Protein AF-A0A7C3LVA3-F1 (afdb_monomer)

pLDDT: mean 96.16, std 3.04, range [75.62, 98.81]

Sequence (284 aa):
VGVSRIVATTPPRPDGSVSPPTLVALDLAGVKEVYKVGGAHAIAALAYGTQTIKKVRKVVGPGNIWVATAKHLLRGVVDIDFIAGPSEVLILALEDAEPEYVVRDLIAQAEHDQLASAILVTTSPNLAKEVATRLEEVVREVPRSEIVRESLSNYGSILITEDLDEAIEFVNEYAPEHLEILTQDVSKAFSILSKVRNAGSIFIGNGTPVAMGDYITGTNHTLPTGGNATTRGSLSVFDYIKIIDVQIVNEEGIKTLGPHAITIANSEGLYNHAESIKVRLSKT

Mean predicted aligned error: 4.26 Å

Secondary structure (DSSP, 8-state):
---S--EEE-PPPTTS---HHHHHHHHHTT--EEES--HHHHHHHHHH--SSS---SEE-----HHHHHHHHHTBTTBEES----S-EEEEEE-TTS-HHHHHHHHHHHHTS-TT-EEEEEES-HHHHHHHHHHHHHHTTTSTTHHHHHHHHHHHEEEEE-SSHHHHHHHHHHH--SEEEEE-S-HHHHHHHHTT----SEEEESTT--HHHHHHTSS-------TTGGGT--S--GGGG----------HHHHHHHHHHHHHHHHHTT-HHHHHHHHHHHTT-

Solvent-accessible surface area (backbone atoms only — not comparable to full-atom values): 15690 Å² total; per-residue (Å²): 129,80,75,90,78,51,76,48,68,43,56,44,46,98,88,66,46,67,62,63,70,58,54,51,53,38,49,76,72,65,44,80,44,79,42,79,34,43,56,37,64,36,51,50,33,36,41,72,33,52,101,83,44,71,50,49,69,64,52,75,78,74,53,60,73,52,30,28,48,37,54,58,75,34,59,86,72,22,46,64,75,74,66,34,60,58,55,43,37,36,36,43,35,43,82,69,35,59,53,67,56,56,38,50,54,38,47,62,42,9,53,75,37,55,70,10,24,24,33,41,37,27,60,32,70,64,57,53,53,49,30,55,55,49,40,66,56,54,47,73,73,44,94,53,29,70,40,26,50,45,2,40,72,76,42,35,48,79,46,78,34,94,38,71,68,58,47,46,49,48,44,39,73,53,3,32,23,29,31,36,36,29,26,78,52,59,69,58,46,52,60,52,52,76,68,58,80,21,40,22,42,82,30,68,27,80,88,37,58,68,68,46,42,67,72,68,75,72,60,55,70,53,39,25,23,88,40,40,10,72,81,41,58,36,63,53,72,68,78,75,57,82,90,79,91,84,86,84,77,54,73,68,49,43,65,67,49,35,64,59,52,30,54,52,24,52,76,74,67,36,60,69,63,23,48,63,43,50,62,50,58,76,75,105

Nearest PDB structures (foldseek):
  9cp7-assembly1_B  TM=9.529E-01  e=2.532E-23  Cupriavidus pinatubonensis JMP134
  9cp9-assembly1_B  TM=9.512E-01  e=7.198E-23  Cupriavidus pinatubonensis JMP134
  4gic-assembly1_B  TM=9.441E-01  e=6.400E-20  Methylococcus capsulatus str. Bath
  8v36-assembly1_A  TM=9.006E-01  e=3.445E-19  Cupriavidus pinatubonensis JMP134
  8v35-assembly1_A  TM=8.983E-01  e=2.731E-19  Cupriavidus pinatubonensis JMP134

Radius of gyration: 25.33 Å; Cα contacts (8 Å, |Δi|>4): 476; chains: 1; bounding box: 57×36×81 Å

Foldseek 3Di:
DCPPADEEEDAADPVRHDDPVVVVVCVVVVHDYYHNDDFLVVLVCQLVNDPRRGHDQEDEDADAPRNLVSQVVCPVSHHYDHRAYQAEEEEEEEPQFDLVLLLVLQLVQQLPALQYAREYEYQDPVSLVSNVVVNVVVLVPDPSSVSSCSNCVVHNYYHHDNDLVVSLVCCQQQQHQEYEYEHPPQVVQVVSVVSRDGYQYYFYYSVGRCVCCPPPPPHASQAHHPNCSNPDYHDDPVSVDDDDDDDDADPVRLVVCLVVQLVVCVVVVNVVSNVVSVVSNVVD

Structure (mmCIF, N/CA/C/O backbone):
data_AF-A0A7C3LVA3-F1
#
_entry.id   AF-A0A7C3LVA3-F1
#
loop_
_atom_site.group_PDB
_atom_site.id
_atom_site.type_symbol
_atom_site.label_atom_id
_atom_site.label_alt_id
_atom_site.label_comp_id
_atom_site.label_asym_id
_atom_site.label_entity_id
_atom_site.label_seq_id
_atom_site.pdbx_PDB_ins_code
_atom_site.Cartn_x
_atom_site.Cartn_y
_atom_site.Cartn_z
_atom_site.occupancy
_atom_site.B_iso_or_equiv
_atom_site.auth_seq_id
_atom_site.auth_comp_id
_atom_site.auth_asym_id
_atom_site.auth_atom_id
_atom_site.pdbx_PDB_model_num
ATOM 1 N N . VAL A 1 1 ? 10.938 -14.346 -6.541 1.00 84.25 1 VAL A N 1
ATOM 2 C CA . VAL A 1 1 ? 10.756 -13.996 -7.977 1.00 84.25 1 VAL A CA 1
ATOM 3 C C . VAL A 1 1 ? 12.041 -13.957 -8.814 1.00 84.25 1 VAL A C 1
ATOM 5 O O . VAL A 1 1 ? 11.960 -13.643 -9.991 1.00 84.25 1 VAL A O 1
ATOM 8 N N . GLY A 1 2 ? 13.222 -14.298 -8.270 1.00 90.00 2 GLY A N 1
ATOM 9 C CA . GLY A 1 2 ? 14.439 -14.425 -9.090 1.00 90.00 2 GLY A CA 1
ATOM 10 C C . GLY A 1 2 ? 15.066 -13.101 -9.548 1.00 90.00 2 GLY A C 1
ATOM 11 O O . GLY A 1 2 ? 15.710 -13.060 -10.593 1.00 90.00 2 GLY A O 1
ATOM 12 N N . VAL A 1 3 ? 14.888 -12.015 -8.786 1.00 95.69 3 VAL A N 1
ATOM 13 C CA . VAL A 1 3 ? 15.587 -10.746 -9.044 1.00 95.69 3 VAL A CA 1
ATOM 14 C C . VAL A 1 3 ? 17.092 -10.976 -8.887 1.00 95.69 3 VAL A C 1
ATOM 16 O O . VAL A 1 3 ? 17.557 -11.332 -7.810 1.00 95.69 3 VAL A O 1
ATOM 19 N N . SER A 1 4 ? 17.858 -10.782 -9.963 1.00 95.12 4 SER A N 1
ATOM 20 C CA . SER A 1 4 ? 19.282 -11.148 -10.012 1.00 95.12 4 SER A CA 1
ATOM 21 C C . SER A 1 4 ? 20.202 -10.243 -9.190 1.00 95.12 4 SER A C 1
ATOM 23 O O . SER A 1 4 ? 21.282 -10.670 -8.793 1.00 95.12 4 SER A O 1
ATOM 25 N N . ARG A 1 5 ? 19.793 -8.995 -8.939 1.00 96.56 5 ARG A N 1
ATOM 26 C CA . ARG A 1 5 ? 20.524 -8.027 -8.113 1.00 96.56 5 ARG A CA 1
ATOM 27 C C . ARG A 1 5 ? 19.547 -7.280 -7.217 1.00 96.56 5 ARG A C 1
ATOM 29 O O . ARG A 1 5 ? 18.705 -6.539 -7.722 1.00 96.56 5 ARG A O 1
ATOM 36 N N . ILE A 1 6 ? 19.703 -7.449 -5.908 1.00 97.06 6 ILE A N 1
ATOM 37 C CA . ILE A 1 6 ? 18.904 -6.778 -4.882 1.00 97.06 6 ILE A CA 1
ATOM 38 C C . ILE A 1 6 ? 19.829 -5.859 -4.088 1.00 97.06 6 ILE A C 1
ATOM 40 O O . ILE A 1 6 ? 20.889 -6.282 -3.622 1.00 97.06 6 ILE A O 1
ATOM 44 N N . VAL A 1 7 ? 19.420 -4.600 -3.968 1.00 97.69 7 VAL A N 1
ATOM 45 C CA . VAL A 1 7 ? 20.164 -3.534 -3.297 1.00 97.69 7 VAL A CA 1
ATOM 46 C C . VAL A 1 7 ? 19.285 -2.954 -2.202 1.00 97.69 7 VAL A C 1
ATOM 48 O O . VAL A 1 7 ? 18.107 -2.705 -2.446 1.00 97.69 7 VAL A O 1
ATOM 51 N N . ALA A 1 8 ? 19.866 -2.681 -1.038 1.00 98.00 8 ALA A N 1
ATOM 52 C CA . ALA A 1 8 ? 19.215 -1.922 0.019 1.00 98.00 8 ALA A CA 1
ATOM 53 C C . ALA A 1 8 ? 19.959 -0.616 0.304 1.00 98.00 8 ALA A C 1
ATOM 55 O O . ALA A 1 8 ? 21.190 -0.547 0.283 1.00 98.00 8 ALA A O 1
ATOM 56 N N . THR A 1 9 ? 19.196 0.425 0.612 1.00 97.94 9 THR A N 1
ATOM 57 C CA . THR A 1 9 ? 19.709 1.691 1.134 1.00 97.94 9 THR A CA 1
ATOM 58 C C . THR A 1 9 ? 19.100 1.914 2.505 1.00 97.94 9 THR A C 1
ATOM 60 O O . THR A 1 9 ? 17.884 1.821 2.653 1.00 97.94 9 THR A O 1
ATOM 63 N N . THR A 1 10 ? 19.926 2.204 3.501 1.00 97.00 10 THR A N 1
ATOM 64 C CA . THR A 1 10 ? 19.466 2.535 4.851 1.00 97.00 10 THR A CA 1
ATOM 65 C C . THR A 1 10 ? 20.279 3.712 5.373 1.00 97.00 10 THR A C 1
ATOM 67 O O . THR A 1 10 ? 21.509 3.688 5.255 1.00 97.00 10 THR A O 1
ATOM 70 N N . PRO A 1 11 ? 19.647 4.749 5.952 1.00 95.56 11 PRO A N 1
ATOM 71 C CA . PRO A 1 11 ? 20.399 5.833 6.565 1.00 95.56 11 PRO A CA 1
ATOM 72 C C . PRO A 1 11 ? 21.255 5.274 7.714 1.00 95.56 11 PRO A C 1
ATOM 74 O O . PRO A 1 11 ? 20.773 4.432 8.481 1.00 95.56 11 PRO A O 1
ATOM 77 N N . PRO A 1 12 ? 22.525 5.690 7.837 1.00 96.12 12 PRO A N 1
ATOM 78 C CA . PRO A 1 12 ? 23.318 5.346 9.001 1.00 96.12 12 PRO A CA 1
ATOM 79 C C . PRO A 1 12 ? 22.826 6.126 10.225 1.00 96.12 12 PRO A C 1
ATOM 81 O O . PRO A 1 12 ? 22.227 7.197 10.114 1.00 96.12 12 PRO A O 1
ATOM 84 N N . ARG A 1 13 ? 23.128 5.600 11.408 1.00 96.00 13 ARG A N 1
ATOM 85 C CA . ARG A 1 13 ? 23.034 6.329 12.676 1.00 96.00 13 ARG A CA 1
ATOM 86 C C . ARG A 1 13 ? 24.060 7.478 12.710 1.00 96.00 13 ARG A C 1
ATOM 88 O O . ARG A 1 13 ? 24.984 7.481 11.893 1.00 96.00 13 ARG A O 1
ATOM 95 N N . PRO A 1 14 ? 23.955 8.428 13.662 1.00 95.94 14 PRO A N 1
ATOM 96 C CA . PRO A 1 14 ? 24.915 9.532 13.782 1.00 95.94 14 PRO A CA 1
ATOM 97 C C . PRO A 1 14 ? 26.384 9.092 13.906 1.00 95.94 14 PRO A C 1
ATOM 99 O O . PRO A 1 14 ? 27.277 9.806 13.466 1.00 95.94 14 PRO A O 1
ATOM 102 N N . ASP A 1 15 ? 26.637 7.900 14.453 1.00 96.38 15 ASP A N 1
ATOM 103 C CA . ASP A 1 15 ? 27.967 7.282 14.569 1.00 96.38 15 ASP A CA 1
ATOM 104 C C . ASP A 1 15 ? 28.437 6.554 13.288 1.00 96.38 15 ASP A C 1
ATOM 106 O O . ASP A 1 15 ? 29.491 5.920 13.272 1.00 96.38 15 ASP A O 1
ATOM 110 N N . GLY A 1 16 ? 27.655 6.600 12.204 1.00 96.19 16 GLY A N 1
ATOM 111 C CA . GLY A 1 16 ? 27.943 5.922 10.940 1.00 96.19 16 GLY A CA 1
ATOM 112 C C . GLY A 1 16 ? 27.597 4.426 10.919 1.00 96.19 16 GLY A C 1
ATOM 113 O O . GLY A 1 16 ? 27.814 3.756 9.897 1.00 96.19 16 GLY A O 1
ATOM 114 N N . SER A 1 17 ? 27.075 3.869 12.014 1.00 96.75 17 SER A N 1
ATOM 115 C CA . SER A 1 17 ? 26.661 2.467 12.090 1.00 96.75 17 SER A CA 1
ATOM 116 C C . SER A 1 17 ? 25.286 2.241 11.448 1.00 96.75 17 SER A C 1
ATOM 118 O O . SER A 1 17 ? 24.525 3.172 11.193 1.00 96.75 17 SER A O 1
ATOM 120 N N . VAL A 1 18 ? 24.965 0.984 11.147 1.00 96.75 18 VAL A N 1
ATOM 121 C CA . VAL A 1 18 ? 23.620 0.559 10.733 1.00 96.75 18 VAL A CA 1
ATOM 122 C C . VAL A 1 18 ? 23.103 -0.393 11.800 1.00 96.75 18 VAL A C 1
ATOM 124 O O . VAL A 1 18 ? 23.883 -1.125 12.408 1.00 96.75 18 VAL A O 1
ATOM 127 N N . SER A 1 19 ? 21.793 -0.374 12.037 1.00 96.06 19 SER A N 1
ATOM 128 C CA . SER A 1 19 ? 21.141 -1.272 12.988 1.00 96.06 19 SER A CA 1
ATOM 129 C C . SER A 1 19 ? 21.488 -2.744 12.692 1.00 96.06 19 SER A C 1
ATOM 131 O O . SER A 1 19 ? 21.199 -3.210 11.585 1.00 96.06 19 SER A O 1
ATOM 133 N N . PRO A 1 20 ? 22.081 -3.500 13.642 1.00 97.00 20 PRO A N 1
ATOM 134 C CA . PRO A 1 20 ? 22.418 -4.904 13.410 1.00 97.00 20 PRO A CA 1
ATOM 135 C C . PRO A 1 20 ? 21.213 -5.779 13.019 1.00 97.00 20 PRO A C 1
ATOM 137 O O . PRO A 1 20 ? 21.349 -6.523 12.050 1.00 97.00 20 PRO A O 1
ATOM 140 N N . PRO A 1 21 ? 20.020 -5.652 13.646 1.00 97.44 21 PRO A N 1
ATOM 141 C CA . PRO A 1 21 ? 18.822 -6.368 13.196 1.00 97.44 21 PRO A CA 1
ATOM 142 C C . PRO A 1 21 ? 18.457 -6.107 11.730 1.00 97.44 21 PRO A C 1
ATOM 144 O O . PRO A 1 21 ? 18.098 -7.037 11.016 1.00 97.44 21 PRO A O 1
ATOM 147 N N . THR A 1 22 ? 18.611 -4.868 11.249 1.00 96.88 22 THR A N 1
ATOM 148 C CA . THR A 1 22 ? 18.368 -4.531 9.838 1.00 96.88 22 THR A CA 1
ATOM 149 C C . THR A 1 22 ? 19.345 -5.261 8.923 1.00 96.88 22 THR A C 1
ATOM 151 O O . THR A 1 22 ? 18.929 -5.825 7.919 1.00 96.88 22 THR A O 1
ATOM 154 N N . LEU A 1 23 ? 20.637 -5.298 9.266 1.00 97.50 23 LEU A N 1
ATOM 155 C CA . LEU A 1 23 ? 21.635 -6.019 8.467 1.00 97.50 23 LEU A CA 1
ATOM 156 C C . LEU A 1 23 ? 21.375 -7.531 8.444 1.00 97.50 23 LEU A C 1
ATOM 158 O O . LEU A 1 23 ? 21.496 -8.140 7.386 1.00 97.50 23 LEU A O 1
ATOM 162 N N . VAL A 1 24 ? 20.975 -8.117 9.577 1.00 98.12 24 VAL A N 1
ATOM 163 C CA . VAL A 1 24 ? 20.600 -9.538 9.661 1.00 98.12 24 VAL A CA 1
ATOM 164 C C . VAL A 1 24 ? 19.377 -9.828 8.792 1.00 98.12 24 VAL A C 1
ATOM 166 O O . VAL A 1 24 ? 19.409 -10.761 7.997 1.00 98.12 24 VAL A O 1
ATOM 169 N N . ALA A 1 25 ? 18.324 -9.010 8.879 1.00 97.56 25 ALA A N 1
ATOM 170 C CA . ALA A 1 25 ? 17.131 -9.174 8.049 1.00 97.56 25 ALA A CA 1
ATOM 171 C C . ALA A 1 25 ? 17.455 -9.079 6.547 1.00 97.56 25 ALA A C 1
ATOM 173 O O . ALA A 1 25 ? 16.964 -9.881 5.754 1.00 97.56 25 ALA A O 1
ATOM 174 N N . LEU A 1 26 ? 18.323 -8.140 6.157 1.00 97.44 26 LEU A N 1
ATOM 175 C CA . LEU A 1 26 ? 18.775 -7.983 4.773 1.00 97.44 26 LEU A CA 1
ATOM 176 C C . LEU A 1 26 ? 19.577 -9.196 4.278 1.00 97.44 26 LEU A C 1
ATOM 178 O O . LEU A 1 26 ? 19.350 -9.647 3.155 1.00 97.44 26 LEU A O 1
ATOM 182 N N . ASP A 1 27 ? 20.478 -9.744 5.097 1.00 97.50 27 ASP A N 1
ATOM 183 C CA . ASP A 1 27 ? 21.248 -10.939 4.731 1.00 97.50 27 ASP A CA 1
ATOM 184 C C . ASP A 1 27 ? 20.347 -12.176 4.591 1.00 97.50 27 ASP A C 1
ATOM 186 O O . ASP A 1 27 ? 20.428 -12.881 3.582 1.00 97.50 27 ASP A O 1
ATOM 190 N N . LEU A 1 28 ? 19.411 -12.375 5.529 1.00 97.25 28 LEU A N 1
ATOM 191 C CA . LEU A 1 28 ? 18.401 -13.439 5.459 1.00 97.25 28 LEU A CA 1
ATOM 192 C C . LEU A 1 28 ? 17.511 -13.313 4.212 1.00 97.25 28 LEU A C 1
ATOM 194 O O . LEU 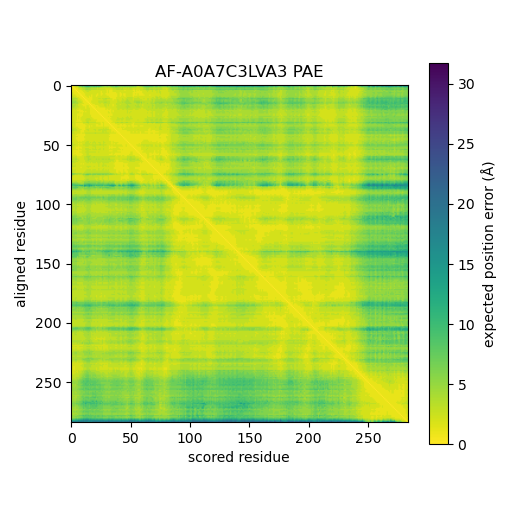A 1 28 ? 17.179 -14.318 3.587 1.00 97.25 28 LEU A O 1
ATOM 198 N N . ALA A 1 29 ? 17.172 -12.085 3.807 1.00 95.06 29 ALA A N 1
ATOM 199 C CA . ALA A 1 29 ? 16.431 -11.799 2.578 1.00 95.06 29 ALA A CA 1
ATOM 200 C C . ALA A 1 29 ? 17.283 -11.922 1.294 1.00 95.06 29 ALA A C 1
ATOM 202 O O . ALA A 1 29 ? 16.774 -11.732 0.187 1.00 95.06 29 ALA A O 1
ATOM 203 N N . GLY A 1 30 ? 18.577 -12.238 1.413 1.00 95.62 30 GLY A N 1
ATOM 204 C CA . GLY A 1 30 ? 19.484 -12.448 0.286 1.00 95.62 30 GLY A CA 1
ATOM 205 C C . GLY A 1 30 ? 20.039 -11.167 -0.342 1.00 95.62 30 GLY A C 1
ATOM 206 O O . GLY A 1 30 ? 20.588 -11.222 -1.445 1.00 95.62 30 GLY A O 1
ATOM 207 N N . VAL A 1 31 ? 19.933 -10.019 0.332 1.00 97.44 31 VAL A N 1
ATOM 208 C CA . VAL A 1 31 ? 20.495 -8.746 -0.141 1.00 97.44 31 VAL A CA 1
ATOM 209 C C . VAL A 1 31 ? 22.020 -8.788 -0.051 1.00 97.44 31 VAL A C 1
ATOM 211 O O . VAL A 1 31 ? 22.585 -9.124 0.986 1.00 97.44 31 VAL A O 1
ATOM 214 N N . LYS A 1 32 ? 22.706 -8.444 -1.148 1.00 94.19 32 LYS A N 1
ATOM 215 C CA . LYS A 1 32 ? 24.182 -8.496 -1.233 1.00 94.19 32 LYS A CA 1
ATOM 216 C C . LYS A 1 32 ? 24.855 -7.131 -1.265 1.00 94.19 32 LYS A C 1
ATOM 218 O O . LYS A 1 32 ? 26.052 -7.035 -1.016 1.00 94.19 32 LYS A O 1
ATOM 223 N N . GLU A 1 33 ? 24.098 -6.077 -1.543 1.00 97.69 33 GLU A N 1
ATOM 224 C CA . GLU A 1 33 ? 24.600 -4.709 -1.605 1.00 97.69 33 GLU A CA 1
ATOM 225 C C . GLU A 1 33 ? 23.781 -3.835 -0.654 1.00 97.69 33 GLU A C 1
ATOM 227 O O . GLU A 1 33 ? 22.577 -3.661 -0.848 1.00 97.69 33 GLU A O 1
ATOM 232 N N . VAL A 1 34 ? 24.433 -3.289 0.375 1.00 97.94 34 VAL A N 1
ATOM 233 C CA . VAL A 1 34 ? 23.811 -2.378 1.343 1.00 97.94 34 VAL A CA 1
ATOM 234 C C . VAL A 1 34 ? 24.588 -1.070 1.365 1.00 97.94 34 VAL A C 1
ATOM 236 O O . VAL A 1 34 ? 25.788 -1.053 1.640 1.00 97.94 34 VAL A O 1
ATOM 239 N N . TYR A 1 35 ? 23.898 0.036 1.099 1.00 98.12 35 TYR A N 1
ATOM 240 C CA . TYR A 1 35 ? 24.487 1.370 1.080 1.00 98.12 35 TYR A CA 1
ATOM 241 C C . TYR A 1 35 ? 23.962 2.217 2.240 1.00 98.12 35 TYR A C 1
ATOM 243 O O . TYR A 1 35 ? 22.757 2.300 2.479 1.00 98.12 35 TYR A O 1
ATOM 251 N N . LYS A 1 36 ? 24.885 2.875 2.947 1.00 97.25 36 LYS A N 1
ATOM 252 C CA . LYS A 1 36 ? 24.602 3.744 4.099 1.00 97.25 36 LYS A CA 1
ATOM 253 C C . LYS A 1 36 ? 24.118 5.123 3.646 1.00 97.25 36 LYS A C 1
ATOM 255 O O . LYS A 1 36 ? 24.836 6.112 3.759 1.00 97.25 36 LYS A O 1
ATOM 260 N N . VAL A 1 37 ? 22.927 5.170 3.069 1.00 97.06 37 VAL A N 1
ATOM 261 C CA . VAL A 1 37 ? 22.316 6.368 2.491 1.00 97.06 37 VAL A CA 1
ATOM 262 C C . VAL A 1 37 ? 20.794 6.267 2.623 1.00 97.06 37 VAL A C 1
ATOM 264 O O . VAL A 1 37 ? 20.250 5.168 2.542 1.00 97.06 37 V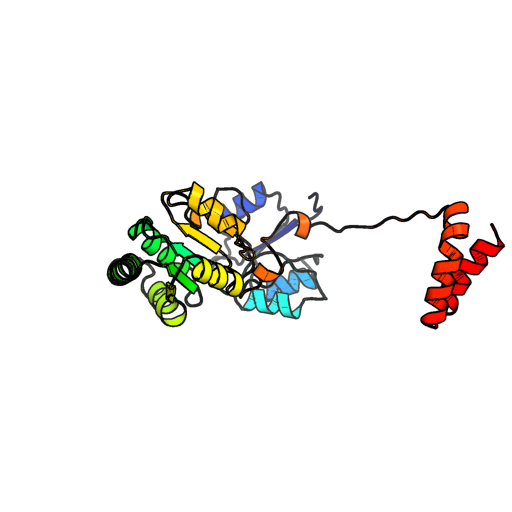AL A O 1
ATOM 267 N N . GLY A 1 38 ? 20.097 7.381 2.853 1.00 96.25 38 GLY A N 1
ATOM 268 C CA . GLY A 1 38 ? 18.637 7.402 3.026 1.00 96.25 38 GLY A CA 1
ATOM 269 C C . GLY A 1 38 ? 17.981 8.610 2.359 1.00 96.25 38 GLY A C 1
ATOM 270 O O . GLY A 1 38 ? 18.645 9.404 1.705 1.00 96.25 38 GLY A O 1
ATOM 271 N N . GLY A 1 39 ? 16.668 8.770 2.512 1.00 95.75 39 GLY A N 1
ATOM 272 C CA . GLY A 1 39 ? 15.955 9.950 2.007 1.00 95.75 39 GLY A CA 1
ATOM 273 C C . GLY A 1 39 ? 15.978 10.108 0.478 1.00 95.75 39 GLY A C 1
ATOM 274 O O . GLY A 1 39 ? 16.280 9.180 -0.271 1.00 95.75 39 GLY A O 1
ATOM 275 N N . ALA A 1 40 ? 15.673 11.319 0.007 1.00 97.12 40 ALA A N 1
ATOM 276 C CA . ALA A 1 40 ? 15.549 11.627 -1.421 1.00 97.12 40 ALA A CA 1
ATOM 277 C C . ALA A 1 40 ? 16.825 11.342 -2.237 1.00 97.12 40 ALA A C 1
ATOM 279 O O . 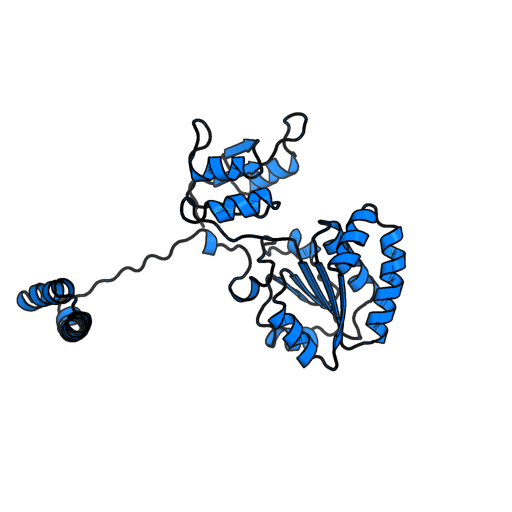ALA A 1 40 ? 16.756 10.901 -3.384 1.00 97.12 40 ALA A O 1
ATOM 280 N N . HIS A 1 41 ? 18.001 11.558 -1.645 1.00 97.12 41 HIS A N 1
ATOM 281 C CA . HIS A 1 41 ? 19.281 11.357 -2.319 1.00 97.12 41 HIS A CA 1
ATOM 282 C C . HIS A 1 41 ? 19.619 9.868 -2.510 1.00 97.12 41 HIS A C 1
ATOM 284 O O . HIS A 1 41 ? 20.239 9.523 -3.515 1.00 97.12 41 HIS A O 1
ATOM 290 N N . ALA A 1 42 ? 19.156 8.973 -1.626 1.00 98.19 42 ALA A N 1
ATOM 291 C CA . ALA A 1 42 ? 19.226 7.529 -1.863 1.00 98.19 42 ALA A CA 1
ATOM 292 C C . ALA A 1 42 ? 18.392 7.119 -3.084 1.00 98.19 42 ALA A C 1
ATOM 294 O O . ALA A 1 42 ? 18.880 6.392 -3.947 1.00 98.19 42 ALA A O 1
ATOM 295 N N . ILE A 1 43 ? 17.164 7.640 -3.197 1.00 98.38 43 ILE A N 1
ATOM 296 C CA . ILE A 1 43 ? 16.278 7.363 -4.337 1.00 98.38 43 ILE A CA 1
ATOM 297 C C . ILE A 1 43 ? 16.901 7.878 -5.639 1.00 98.38 43 ILE A C 1
ATOM 299 O O . ILE A 1 43 ? 16.951 7.145 -6.624 1.00 98.38 43 ILE A O 1
ATOM 303 N N . ALA A 1 44 ? 17.460 9.091 -5.635 1.00 98.38 44 ALA A N 1
ATOM 304 C CA . ALA A 1 44 ? 18.167 9.635 -6.792 1.00 98.38 44 ALA A CA 1
ATOM 305 C C . ALA A 1 44 ? 19.394 8.788 -7.180 1.00 98.38 44 ALA A C 1
ATOM 307 O O . ALA A 1 44 ? 19.590 8.495 -8.360 1.00 98.38 44 ALA A O 1
ATOM 308 N N . ALA A 1 45 ? 20.193 8.345 -6.203 1.00 98.56 45 ALA A N 1
ATOM 309 C CA . ALA A 1 45 ? 21.343 7.478 -6.449 1.00 98.56 45 ALA A CA 1
ATOM 310 C C . ALA A 1 45 ? 20.935 6.117 -7.036 1.00 98.56 45 ALA A C 1
ATOM 312 O O . ALA A 1 45 ? 21.608 5.610 -7.930 1.00 98.56 45 ALA A O 1
ATOM 313 N N . LEU A 1 46 ? 19.822 5.539 -6.579 1.00 98.50 46 LEU A N 1
ATOM 314 C CA . LEU A 1 46 ? 19.266 4.302 -7.132 1.00 98.50 46 LEU A CA 1
ATOM 315 C C . LEU A 1 46 ? 18.701 4.502 -8.547 1.00 98.50 46 LEU A C 1
ATOM 317 O O . LEU A 1 46 ? 18.880 3.630 -9.397 1.00 98.50 46 LEU A O 1
ATOM 321 N N . ALA A 1 47 ? 18.057 5.637 -8.822 1.00 98.38 47 ALA A N 1
ATOM 322 C CA . ALA A 1 47 ? 17.453 5.927 -10.121 1.00 98.38 47 ALA A CA 1
ATOM 323 C C . ALA A 1 47 ? 18.500 6.227 -11.209 1.00 98.38 47 ALA A C 1
ATOM 325 O O . ALA A 1 47 ? 18.493 5.614 -12.277 1.00 98.38 47 ALA A O 1
ATOM 326 N N . TYR A 1 48 ? 19.430 7.145 -10.935 1.00 98.50 48 TYR A N 1
ATOM 327 C CA . TYR A 1 48 ? 20.417 7.608 -11.918 1.00 98.50 48 TYR A CA 1
ATOM 328 C C . TYR A 1 48 ? 21.719 6.806 -11.895 1.00 98.50 48 TYR A C 1
ATOM 330 O O . TYR A 1 48 ? 22.398 6.686 -12.917 1.00 98.50 48 TYR A O 1
ATOM 338 N N . GLY A 1 49 ? 22.046 6.205 -10.754 1.00 98.38 49 GLY A N 1
ATOM 339 C CA . GLY A 1 49 ? 23.353 5.620 -10.498 1.00 98.38 49 GLY A CA 1
ATOM 340 C C . GLY A 1 49 ? 24.399 6.663 -10.092 1.00 98.38 49 GLY A C 1
ATOM 341 O O . GLY A 1 49 ? 24.285 7.852 -10.379 1.00 98.38 49 GLY A O 1
ATOM 342 N N . THR A 1 50 ? 25.447 6.197 -9.422 1.00 98.56 50 THR A N 1
ATOM 343 C CA . THR A 1 50 ? 26.646 6.951 -9.040 1.00 98.56 50 THR A CA 1
ATOM 344 C C . THR A 1 50 ? 27.893 6.113 -9.339 1.00 98.56 50 THR A C 1
ATOM 346 O O . THR A 1 50 ? 27.793 4.991 -9.841 1.00 98.56 50 THR A O 1
ATOM 349 N N . GLN A 1 51 ? 29.085 6.621 -9.008 1.00 98.31 51 GLN A N 1
ATOM 350 C CA . GLN A 1 51 ? 30.336 5.857 -9.099 1.00 98.31 51 GLN A CA 1
ATOM 351 C C . GLN A 1 51 ? 30.301 4.572 -8.247 1.00 98.31 51 GLN A C 1
ATOM 353 O O . GLN A 1 51 ? 30.949 3.589 -8.599 1.00 98.31 51 GLN A O 1
ATOM 358 N N . THR A 1 52 ? 29.529 4.569 -7.153 1.00 98.06 52 THR A N 1
ATOM 359 C CA . THR A 1 52 ? 29.476 3.467 -6.175 1.00 98.06 52 THR A CA 1
ATOM 360 C C . THR A 1 52 ? 28.158 2.691 -6.231 1.00 98.06 52 THR A C 1
ATOM 362 O O . THR A 1 52 ? 28.151 1.470 -6.078 1.00 98.06 52 THR A O 1
ATOM 365 N N . ILE A 1 53 ? 27.035 3.381 -6.457 1.00 98.25 53 ILE A N 1
ATOM 366 C CA . ILE A 1 53 ? 25.688 2.797 -6.477 1.00 98.25 53 ILE A CA 1
ATOM 367 C C . ILE A 1 53 ? 25.263 2.645 -7.931 1.00 98.25 53 ILE A C 1
ATOM 369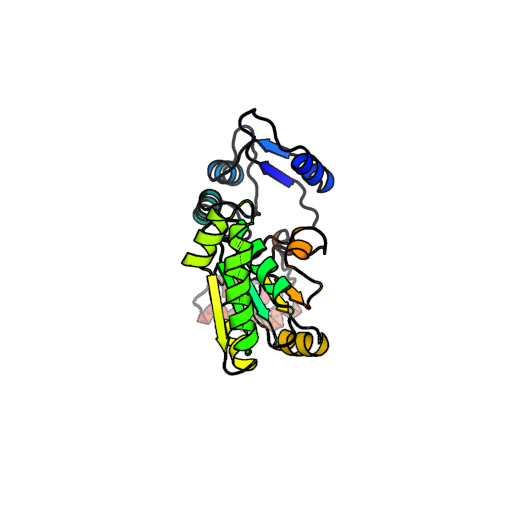 O O . ILE A 1 53 ? 24.921 3.621 -8.587 1.00 98.25 53 ILE A O 1
ATOM 373 N N . LYS A 1 54 ? 25.263 1.424 -8.468 1.00 98.31 54 LYS A N 1
ATOM 374 C CA . LYS A 1 54 ? 24.761 1.209 -9.834 1.00 98.31 54 LYS A CA 1
ATOM 375 C C . LYS A 1 54 ? 23.242 1.357 -9.865 1.00 98.31 54 LYS A C 1
ATOM 377 O O . LYS A 1 54 ? 22.564 0.777 -9.009 1.00 98.31 54 LYS A O 1
ATOM 382 N N . LYS A 1 55 ? 22.729 2.041 -10.895 1.00 98.06 55 LYS A N 1
ATOM 383 C CA . LYS A 1 55 ? 21.289 2.254 -11.093 1.00 98.06 55 LYS A CA 1
ATOM 384 C C . LYS A 1 55 ? 20.487 0.950 -11.049 1.00 98.06 55 LYS A C 1
ATOM 386 O O . LYS A 1 55 ? 20.966 -0.100 -11.492 1.00 98.06 55 LYS A O 1
ATOM 391 N N . VAL A 1 56 ? 19.264 1.025 -10.538 1.00 98.25 56 VAL A N 1
ATOM 392 C CA . VAL A 1 56 ? 18.305 -0.088 -10.493 1.00 98.25 56 VAL A CA 1
ATOM 393 C C . VAL A 1 56 ? 17.168 0.143 -11.483 1.00 98.25 56 VAL A C 1
ATOM 395 O O . VAL A 1 56 ? 17.048 1.209 -12.077 1.00 98.25 56 VAL A O 1
ATOM 398 N N . ARG A 1 57 ? 16.351 -0.890 -11.710 1.00 97.19 57 ARG A N 1
ATOM 399 C CA . ARG A 1 57 ? 15.176 -0.784 -12.590 1.00 97.19 57 ARG A CA 1
ATOM 400 C C . ARG A 1 57 ? 13.910 -0.384 -11.846 1.00 97.19 57 ARG A C 1
ATOM 402 O O . ARG A 1 57 ? 13.054 0.246 -12.451 1.00 97.19 57 ARG A O 1
ATOM 409 N N . LYS A 1 58 ? 13.816 -0.758 -10.570 1.00 97.94 58 LYS A N 1
ATOM 410 C CA . LYS A 1 58 ? 12.673 -0.493 -9.705 1.00 97.94 58 LYS A CA 1
ATOM 411 C C . LYS A 1 58 ? 13.145 -0.147 -8.298 1.00 97.94 58 LYS A C 1
ATOM 413 O O . LYS A 1 58 ? 14.105 -0.757 -7.824 1.00 97.94 58 LYS A O 1
ATOM 418 N N . VAL A 1 59 ? 12.473 0.800 -7.652 1.00 97.75 59 VAL A N 1
ATOM 419 C CA . VAL A 1 59 ? 12.651 1.138 -6.235 1.00 97.75 59 VAL A CA 1
ATOM 420 C C . VAL A 1 59 ? 11.347 0.868 -5.496 1.00 97.75 59 VAL A C 1
ATOM 422 O O . VAL A 1 59 ? 10.288 1.323 -5.913 1.00 97.75 59 VAL A O 1
ATOM 425 N N . VAL A 1 60 ? 11.432 0.134 -4.393 1.00 96.75 60 VAL A N 1
ATOM 426 C CA . VAL A 1 60 ? 10.286 -0.243 -3.559 1.00 96.75 60 VAL A CA 1
ATOM 427 C C . VAL A 1 60 ? 10.548 0.128 -2.107 1.00 96.75 60 VAL A C 1
ATOM 429 O O . VAL A 1 60 ? 11.702 0.317 -1.716 1.00 96.75 60 VAL A O 1
ATOM 432 N N . GLY A 1 61 ? 9.482 0.200 -1.320 1.00 93.06 61 GLY A N 1
ATOM 433 C CA . GLY A 1 61 ? 9.531 0.420 0.117 1.00 93.06 61 GLY A CA 1
ATOM 434 C C . GLY A 1 61 ? 8.976 1.785 0.534 1.00 93.06 61 GLY A C 1
ATOM 435 O O . GLY A 1 61 ? 9.037 2.756 -0.240 1.00 93.06 61 GLY A O 1
ATOM 436 N N . PRO A 1 62 ? 8.421 1.864 1.753 1.00 91.25 62 PRO A N 1
ATOM 437 C CA . PRO A 1 62 ? 7.896 3.098 2.311 1.00 91.25 62 PRO A CA 1
ATOM 438 C C . PRO A 1 62 ? 9.028 4.030 2.761 1.00 91.25 62 PRO A C 1
ATOM 440 O O . PRO A 1 62 ? 10.205 3.666 2.826 1.00 91.25 62 PRO A O 1
ATOM 443 N N . GLY A 1 63 ? 8.667 5.266 3.083 1.00 88.50 63 GLY A N 1
ATOM 444 C CA . GLY A 1 63 ? 9.572 6.231 3.683 1.00 88.50 63 GLY A CA 1
ATOM 445 C C . GLY A 1 63 ? 8.856 7.539 3.969 1.00 88.50 63 GLY A C 1
ATOM 446 O O . GLY A 1 63 ? 7.708 7.726 3.582 1.00 88.50 63 GLY A O 1
ATOM 447 N N . ASN A 1 64 ? 9.552 8.456 4.633 1.00 86.19 64 ASN A N 1
ATOM 448 C CA . ASN A 1 64 ? 8.997 9.771 4.935 1.00 86.19 64 ASN A CA 1
ATOM 449 C C . ASN A 1 64 ? 8.676 10.582 3.662 1.00 86.19 64 ASN A C 1
ATOM 451 O O . ASN A 1 64 ? 9.019 10.196 2.539 1.00 86.19 64 ASN A O 1
ATOM 455 N N . ILE A 1 65 ? 8.096 11.770 3.854 1.00 87.56 65 ILE A N 1
ATOM 456 C CA . ILE A 1 65 ? 7.692 12.682 2.774 1.00 87.56 65 ILE A CA 1
ATOM 457 C C . ILE A 1 65 ? 8.787 12.934 1.723 1.00 87.56 65 ILE A C 1
ATOM 459 O O . ILE A 1 65 ? 8.486 13.061 0.538 1.00 87.56 65 ILE A O 1
ATOM 463 N N . TRP A 1 66 ? 10.066 12.946 2.109 1.00 92.75 66 TRP A N 1
ATOM 464 C CA . TRP A 1 66 ? 11.183 13.157 1.184 1.00 92.75 66 TRP A CA 1
ATOM 465 C C . TRP A 1 66 ? 11.423 11.953 0.274 1.00 92.75 66 TRP A C 1
ATOM 467 O O . TRP A 1 66 ? 11.686 12.123 -0.916 1.00 92.75 66 TRP A O 1
ATOM 477 N N . VAL A 1 67 ? 11.323 10.737 0.817 1.00 94.75 67 VAL A N 1
ATOM 478 C CA . VAL A 1 67 ? 11.396 9.494 0.035 1.00 94.75 67 VAL A CA 1
ATOM 479 C C . VAL A 1 67 ? 10.195 9.399 -0.899 1.00 94.75 67 VAL A C 1
ATOM 481 O O . VAL A 1 67 ? 10.375 9.183 -2.097 1.00 94.75 67 VAL A O 1
ATOM 484 N N . ALA A 1 68 ? 8.991 9.623 -0.369 1.00 92.50 68 ALA A N 1
ATOM 485 C CA . ALA A 1 68 ? 7.743 9.618 -1.124 1.00 92.50 68 ALA A CA 1
ATOM 486 C C . ALA A 1 68 ? 7.783 10.615 -2.297 1.00 92.50 68 ALA A C 1
ATOM 488 O O . ALA A 1 68 ? 7.544 10.243 -3.448 1.00 92.50 68 ALA A O 1
ATOM 489 N N . THR A 1 69 ? 8.190 11.859 -2.034 1.00 94.62 69 THR A N 1
ATOM 490 C CA . THR A 1 69 ? 8.305 12.912 -3.054 1.00 94.62 69 THR A CA 1
ATOM 491 C C . THR A 1 69 ? 9.374 12.576 -4.092 1.00 94.62 69 THR A C 1
ATOM 493 O O . THR A 1 69 ? 9.134 12.722 -5.287 1.00 94.62 69 THR A O 1
ATOM 496 N N . ALA A 1 70 ? 10.540 12.069 -3.679 1.00 97.12 70 ALA A N 1
ATOM 497 C CA . ALA A 1 70 ? 11.587 11.678 -4.622 1.00 97.12 70 ALA A CA 1
ATOM 498 C C . ALA A 1 70 ? 11.147 10.518 -5.525 1.00 97.12 70 ALA A C 1
ATOM 500 O O . ALA A 1 70 ? 11.357 10.577 -6.735 1.00 97.12 70 ALA A O 1
ATOM 501 N N . LYS A 1 71 ? 10.490 9.493 -4.962 1.00 97.06 71 LYS A N 1
ATOM 502 C CA . LYS A 1 71 ? 9.889 8.401 -5.741 1.00 97.06 71 LYS A CA 1
ATOM 503 C C . LYS A 1 71 ? 8.875 8.952 -6.740 1.00 97.06 71 LYS A C 1
ATOM 505 O O . LYS A 1 71 ? 8.905 8.553 -7.897 1.00 97.06 71 LYS A O 1
ATOM 510 N N . HIS A 1 72 ? 8.019 9.885 -6.317 1.00 95.38 72 HIS A N 1
ATOM 511 C CA . HIS A 1 72 ? 7.018 10.514 -7.178 1.00 95.38 72 HIS A CA 1
ATOM 512 C C . HIS A 1 72 ? 7.649 11.278 -8.347 1.00 95.38 72 HIS A C 1
ATOM 514 O O . HIS A 1 72 ? 7.309 11.011 -9.496 1.00 95.38 72 HIS A O 1
ATOM 520 N N . LEU A 1 73 ? 8.606 12.168 -8.070 1.00 97.31 73 LEU A N 1
ATOM 521 C CA . LEU A 1 73 ? 9.281 12.983 -9.087 1.00 97.31 73 LEU A CA 1
ATOM 522 C C . LEU A 1 73 ? 10.102 12.152 -10.081 1.00 97.31 73 LEU A C 1
ATOM 524 O O . LEU A 1 73 ? 10.330 12.589 -11.206 1.00 97.31 73 LEU A O 1
ATOM 528 N N . LEU A 1 74 ? 10.564 10.970 -9.670 1.00 97.38 74 LEU A N 1
ATOM 529 C CA . LEU A 1 74 ? 11.382 10.081 -10.497 1.00 97.38 74 LEU A CA 1
ATOM 530 C C . LEU A 1 74 ? 10.573 8.976 -11.188 1.00 97.38 74 LEU A C 1
ATOM 532 O O . LEU A 1 74 ? 11.170 8.136 -11.871 1.00 97.38 74 LEU A O 1
ATOM 536 N N . ARG A 1 75 ? 9.233 8.994 -11.077 1.00 92.56 75 ARG A N 1
ATOM 537 C CA . ARG A 1 75 ? 8.346 8.141 -11.882 1.00 92.56 75 ARG A CA 1
ATOM 538 C C . ARG A 1 75 ? 8.622 8.409 -13.366 1.00 92.56 75 ARG A C 1
ATOM 540 O O . ARG A 1 75 ? 8.404 9.510 -13.858 1.00 92.56 75 ARG A O 1
ATOM 547 N N . GLY A 1 76 ? 9.138 7.402 -14.069 1.00 92.31 76 GLY A N 1
ATOM 548 C CA . GLY A 1 76 ? 9.542 7.487 -15.481 1.00 92.31 76 GLY A CA 1
ATOM 549 C C . GLY A 1 76 ? 11.056 7.437 -15.708 1.00 92.31 76 GLY A C 1
ATOM 550 O O . GLY A 1 76 ? 11.495 7.031 -16.781 1.00 92.31 76 GLY A O 1
ATOM 551 N N . VAL A 1 77 ? 11.861 7.760 -14.690 1.00 97.69 77 VAL A N 1
ATOM 552 C CA . VAL A 1 77 ? 13.315 7.507 -14.690 1.00 97.69 77 VAL A CA 1
ATOM 553 C C . VAL A 1 77 ? 13.607 6.117 -14.134 1.00 97.69 77 VAL A C 1
ATOM 555 O O . VAL A 1 77 ? 14.417 5.372 -14.687 1.00 97.69 77 VAL A O 1
ATOM 558 N N . VAL A 1 78 ? 12.927 5.764 -13.044 1.00 97.94 78 VAL A N 1
ATOM 559 C CA . VAL A 1 78 ? 12.966 4.443 -12.421 1.00 97.94 78 VAL A CA 1
ATOM 560 C C . VAL A 1 78 ? 11.536 3.993 -12.148 1.00 97.94 78 VAL A C 1
ATOM 562 O O . VAL A 1 78 ? 10.670 4.820 -11.852 1.00 97.94 78 VAL A O 1
ATOM 565 N N . ASP A 1 79 ? 11.272 2.694 -12.282 1.00 97.31 79 ASP A N 1
ATOM 566 C CA . ASP A 1 79 ? 9.986 2.153 -11.855 1.00 97.31 79 ASP A CA 1
ATOM 567 C C . ASP A 1 79 ? 9.876 2.238 -10.327 1.00 97.31 79 ASP A C 1
ATOM 569 O O . ASP A 1 79 ? 10.884 2.179 -9.613 1.00 97.31 79 ASP A O 1
ATOM 573 N N . ILE A 1 80 ? 8.659 2.358 -9.814 1.00 96.38 80 ILE A N 1
ATOM 574 C CA . ILE A 1 80 ? 8.410 2.301 -8.376 1.00 96.38 80 ILE A CA 1
ATOM 575 C C . ILE A 1 80 ? 7.232 1.378 -8.081 1.00 96.38 80 ILE A C 1
ATOM 577 O O . ILE A 1 80 ? 6.453 1.036 -8.962 1.00 96.38 80 ILE A O 1
ATOM 581 N N . ASP A 1 81 ? 7.104 0.948 -6.836 1.00 94.06 81 ASP A N 1
ATOM 582 C CA . ASP A 1 81 ? 5.878 0.327 -6.334 1.00 94.06 81 ASP A CA 1
ATOM 583 C C . ASP A 1 81 ? 4.714 1.338 -6.344 1.00 94.06 81 ASP A C 1
ATOM 585 O O . ASP A 1 81 ? 3.869 1.323 -7.237 1.00 94.06 81 ASP A O 1
ATOM 589 N N . PHE A 1 82 ? 4.664 2.236 -5.365 1.00 91.69 82 PHE A N 1
ATOM 590 C CA . PHE A 1 82 ? 3.648 3.267 -5.195 1.00 91.69 82 PHE A CA 1
ATOM 591 C C . PHE A 1 82 ? 4.138 4.328 -4.199 1.00 91.69 82 PHE A C 1
ATOM 593 O O . PHE A 1 82 ? 5.209 4.202 -3.596 1.00 91.69 82 PHE A O 1
ATOM 600 N N . ILE A 1 83 ? 3.392 5.430 -4.073 1.00 88.81 83 ILE A N 1
ATOM 601 C CA . ILE A 1 83 ? 3.676 6.413 -3.023 1.00 88.81 83 ILE A CA 1
ATOM 602 C C . ILE A 1 83 ? 2.884 5.983 -1.796 1.00 88.81 83 ILE A C 1
ATOM 604 O O . ILE A 1 83 ? 1.661 6.035 -1.827 1.00 88.81 83 ILE A O 1
ATOM 608 N N . ALA A 1 84 ? 3.585 5.538 -0.757 1.00 81.38 84 ALA A N 1
ATOM 609 C CA . ALA A 1 84 ? 3.002 5.425 0.570 1.00 81.38 84 ALA A CA 1
ATOM 610 C C . ALA A 1 84 ? 2.986 6.831 1.187 1.00 81.38 84 ALA A C 1
ATOM 612 O O . ALA A 1 84 ? 4.016 7.514 1.190 1.00 81.38 84 ALA A O 1
ATOM 613 N N . GLY A 1 85 ? 1.809 7.284 1.603 1.00 81.69 85 GLY A N 1
ATOM 614 C CA . GLY A 1 85 ? 1.622 8.476 2.423 1.00 81.69 85 GLY A CA 1
ATOM 615 C C . GLY A 1 85 ? 1.759 8.149 3.915 1.00 81.69 85 GLY A C 1
ATOM 616 O O . GLY A 1 85 ? 2.380 7.142 4.260 1.00 81.69 85 GLY A O 1
ATOM 617 N N . PRO A 1 86 ? 1.201 8.991 4.803 1.00 86.06 86 PRO A N 1
ATOM 618 C CA . PRO A 1 86 ? 1.051 8.651 6.215 1.00 86.06 86 PRO A CA 1
ATOM 619 C C . PRO A 1 86 ? 0.283 7.338 6.385 1.00 86.06 86 PRO A C 1
ATOM 621 O O . PRO A 1 86 ? -0.505 6.974 5.512 1.00 86.06 86 PRO A O 1
ATOM 624 N N . SER A 1 87 ? 0.556 6.634 7.480 1.00 90.88 87 SER A N 1
ATOM 625 C CA . SER A 1 87 ? -0.034 5.324 7.749 1.00 90.88 87 SER A CA 1
ATOM 626 C C . SER A 1 87 ? -1.401 5.453 8.427 1.00 90.88 87 SER A C 1
ATOM 628 O O . SER A 1 87 ? -1.643 6.406 9.175 1.00 90.88 87 SER A O 1
ATOM 630 N N . GLU A 1 88 ? -2.292 4.498 8.180 1.00 95.06 88 GLU A N 1
ATOM 631 C CA . GLU A 1 88 ? -3.707 4.574 8.533 1.00 95.06 88 GLU A CA 1
ATOM 632 C C . GLU A 1 88 ? -4.246 3.239 9.068 1.00 95.06 88 GLU A C 1
ATOM 634 O O . GLU A 1 88 ? -3.945 2.172 8.529 1.00 95.06 88 GLU A O 1
ATOM 639 N N . VAL A 1 89 ? -5.122 3.305 10.075 1.00 98.00 89 VAL A N 1
ATOM 640 C CA . VAL A 1 89 ? -5.975 2.182 10.492 1.00 98.00 89 VAL A CA 1
ATOM 641 C C . VAL A 1 89 ? -7.431 2.624 10.549 1.00 98.00 89 VAL A C 1
ATOM 643 O O . VAL A 1 89 ? -7.755 3.688 11.083 1.00 98.00 89 VAL A O 1
ATOM 646 N N . LEU A 1 90 ? -8.316 1.786 10.015 1.00 98.69 90 LEU A N 1
ATOM 647 C CA . LEU A 1 90 ? -9.756 1.888 10.200 1.00 98.69 90 LEU A CA 1
ATOM 648 C C . LEU A 1 90 ? -10.237 0.614 10.893 1.00 98.69 90 LEU A C 1
ATOM 650 O O . LEU A 1 90 ? -10.126 -0.483 10.351 1.00 98.69 90 LEU A O 1
ATOM 654 N N . ILE A 1 91 ? -10.784 0.767 12.092 1.00 98.75 91 ILE A N 1
ATOM 655 C CA . ILE A 1 91 ? -11.356 -0.314 12.887 1.00 98.75 91 ILE A CA 1
ATOM 656 C C . ILE A 1 91 ? -12.872 -0.288 12.721 1.00 98.75 91 ILE A C 1
ATOM 658 O O . ILE A 1 91 ? -13.540 0.616 13.218 1.00 98.75 91 ILE A O 1
ATOM 662 N N . LEU A 1 92 ? -13.431 -1.291 12.050 1.00 98.69 92 LEU A N 1
ATOM 663 C CA . LEU A 1 92 ? -14.860 -1.578 12.052 1.00 98.69 92 LEU A CA 1
ATOM 664 C C . LEU A 1 92 ? -15.174 -2.489 13.245 1.00 98.69 92 LEU A C 1
ATOM 666 O O . LEU A 1 92 ? -14.999 -3.707 13.174 1.00 98.69 92 LEU A O 1
ATOM 670 N N . ALA A 1 93 ? -15.629 -1.899 14.349 1.00 98.25 93 ALA A N 1
ATOM 671 C CA . ALA A 1 93 ? -15.924 -2.624 15.581 1.00 98.25 93 ALA A CA 1
ATOM 672 C C . ALA A 1 93 ? -17.432 -2.835 15.761 1.00 98.25 93 ALA A C 1
ATOM 674 O O . ALA A 1 93 ? -18.223 -1.885 15.771 1.00 98.25 93 ALA A O 1
ATOM 675 N N . LEU A 1 94 ? -17.837 -4.091 15.937 1.00 96.56 94 LEU A N 1
ATOM 676 C CA . LEU A 1 94 ? -19.213 -4.446 16.278 1.00 96.56 94 LEU A CA 1
ATOM 677 C C . LEU A 1 94 ? -19.473 -4.281 17.781 1.00 96.56 94 LEU A C 1
ATOM 679 O O . LEU A 1 94 ? -18.547 -4.133 18.567 1.00 96.56 94 LEU A O 1
ATOM 683 N N . GLU A 1 95 ? -20.744 -4.315 18.193 1.00 95.62 95 GLU A N 1
ATOM 684 C CA . GLU A 1 95 ? -21.146 -4.121 19.599 1.00 95.62 95 GLU A CA 1
ATOM 685 C C . GLU A 1 95 ? -20.489 -5.111 20.579 1.00 95.62 95 GLU A C 1
ATOM 687 O O . GLU A 1 95 ? -20.334 -4.796 21.754 1.00 95.62 95 GLU A O 1
ATOM 692 N N . ASP A 1 96 ? -20.080 -6.288 20.103 1.00 94.88 96 ASP A N 1
ATOM 693 C CA . ASP A 1 96 ? -19.409 -7.325 20.889 1.00 94.88 96 ASP A CA 1
ATOM 694 C C . ASP A 1 96 ? -17.870 -7.213 20.901 1.00 94.88 96 ASP A C 1
ATOM 696 O O . ASP A 1 96 ? -17.192 -8.051 21.507 1.00 94.88 96 ASP A O 1
ATOM 700 N N . ALA A 1 97 ? -17.301 -6.207 20.231 1.00 95.81 97 ALA A N 1
ATOM 701 C CA . ALA A 1 97 ? -15.870 -5.928 20.272 1.00 95.81 97 ALA A CA 1
ATOM 702 C C . ALA A 1 97 ? -15.428 -5.517 21.686 1.00 95.81 97 ALA A C 1
ATOM 704 O O . ALA A 1 97 ? -16.144 -4.812 22.393 1.00 95.81 97 ALA A O 1
ATOM 705 N N . GLU A 1 98 ? -14.229 -5.939 22.092 1.00 95.38 98 GLU A N 1
ATOM 706 C CA . GLU A 1 98 ? -13.645 -5.548 23.380 1.00 95.38 98 GLU A CA 1
ATOM 707 C C . GLU A 1 98 ? -13.100 -4.108 23.290 1.00 95.38 98 GLU A C 1
ATOM 709 O O . GLU A 1 98 ? -12.173 -3.868 22.506 1.00 95.38 98 GLU A O 1
ATOM 714 N N . PRO A 1 99 ? -13.619 -3.151 24.086 1.00 96.69 99 PRO A N 1
ATOM 715 C CA . PRO A 1 99 ? -13.199 -1.751 24.023 1.00 96.69 99 PRO A CA 1
ATOM 716 C C . PRO A 1 99 ? -11.698 -1.541 24.239 1.00 96.69 99 PRO A C 1
ATOM 718 O O . PRO A 1 99 ? -11.116 -0.654 23.616 1.00 96.69 99 PRO A O 1
ATOM 721 N N . GLU A 1 100 ? -11.052 -2.345 25.095 1.00 96.56 100 GLU A N 1
ATOM 722 C CA . GLU A 1 100 ? -9.605 -2.221 25.320 1.00 96.56 100 GLU A CA 1
ATOM 723 C C . GLU A 1 100 ? -8.798 -2.522 24.053 1.00 96.56 100 GLU A C 1
ATOM 725 O O . GLU A 1 100 ? -7.802 -1.847 23.804 1.00 96.56 100 GLU A O 1
ATOM 730 N N . TYR A 1 101 ? -9.220 -3.492 23.236 1.00 97.88 101 TYR A N 1
ATOM 731 C CA . TYR A 1 101 ? -8.514 -3.825 21.994 1.00 97.88 101 TYR A CA 1
ATOM 732 C C . TYR A 1 101 ? -8.602 -2.662 21.012 1.00 97.88 101 TYR A C 1
ATOM 734 O O . TYR A 1 101 ? -7.571 -2.140 20.602 1.00 97.88 101 TYR A O 1
ATOM 742 N N . VAL A 1 102 ? -9.812 -2.134 20.796 1.00 98.25 102 VAL A N 1
ATOM 743 C CA . VAL A 1 102 ? -10.031 -0.950 19.952 1.00 98.25 102 VAL A CA 1
ATOM 744 C C . VAL A 1 102 ? -9.135 0.218 20.386 1.00 98.25 102 VAL A C 1
ATOM 746 O O . VAL A 1 102 ? -8.474 0.836 19.558 1.00 98.25 102 VAL A O 1
ATOM 749 N N . VAL A 1 103 ? -9.073 0.522 21.688 1.00 98.12 103 VAL A N 1
ATOM 750 C CA . VAL A 1 103 ? -8.232 1.612 22.216 1.00 98.12 103 VAL A CA 1
ATOM 751 C C . VAL A 1 103 ? -6.751 1.363 21.933 1.00 98.12 103 VAL A C 1
ATOM 753 O O . VAL A 1 103 ? -6.044 2.281 21.513 1.00 98.12 103 VAL A O 1
ATOM 756 N N . ARG A 1 104 ? -6.266 0.140 22.170 1.00 97.62 104 ARG A N 1
ATOM 757 C CA . ARG A 1 104 ? -4.855 -0.206 21.967 1.00 97.62 104 ARG A CA 1
ATOM 758 C C . ARG A 1 104 ? -4.469 -0.174 20.498 1.00 97.62 104 ARG A C 1
ATOM 760 O O . ARG A 1 104 ? -3.402 0.354 20.204 1.00 97.62 104 ARG A O 1
ATOM 767 N N . ASP A 1 105 ? -5.335 -0.637 19.609 1.00 98.00 105 ASP A N 1
ATOM 768 C CA . ASP A 1 105 ? -5.069 -0.680 18.172 1.00 98.00 105 ASP A CA 1
ATOM 769 C C . ASP A 1 105 ? -5.121 0.729 17.547 1.00 98.00 105 ASP A C 1
ATOM 771 O O . ASP A 1 105 ? -4.242 1.091 16.761 1.00 98.00 105 ASP A O 1
ATOM 775 N N . LEU A 1 106 ? -6.038 1.603 17.997 1.00 98.31 106 LEU A N 1
ATOM 776 C CA . LEU A 1 106 ? -6.028 3.026 17.617 1.00 98.31 106 LEU A CA 1
ATOM 777 C C . LEU A 1 106 ? -4.729 3.726 18.049 1.00 98.31 106 LEU A C 1
ATOM 779 O O . LEU A 1 106 ? -4.138 4.481 17.275 1.00 98.31 106 LEU A O 1
ATOM 783 N N . ILE A 1 107 ? -4.274 3.489 19.285 1.00 97.88 107 ILE A N 1
ATOM 784 C CA . ILE A 1 107 ? -3.030 4.080 19.798 1.00 97.88 107 ILE A CA 1
ATOM 785 C C . ILE A 1 107 ? -1.809 3.507 19.075 1.00 97.88 107 ILE A C 1
ATOM 787 O O . ILE A 1 107 ? -0.903 4.274 18.755 1.00 97.88 107 ILE A O 1
ATOM 791 N N . ALA A 1 108 ? -1.786 2.196 18.813 1.00 96.69 108 ALA A N 1
ATOM 792 C CA . ALA A 1 108 ? -0.694 1.524 18.114 1.00 96.69 108 ALA A CA 1
ATOM 793 C C . ALA A 1 108 ? -0.455 2.145 16.734 1.00 96.69 108 ALA A C 1
ATOM 795 O O . ALA A 1 108 ? 0.687 2.390 16.360 1.00 96.69 108 ALA A O 1
ATOM 796 N N . GLN A 1 109 ? -1.523 2.500 16.018 1.00 95.81 109 GLN A N 1
ATOM 797 C CA . GLN A 1 109 ? -1.393 3.251 14.777 1.00 95.81 109 GLN A CA 1
ATOM 798 C C . GLN A 1 109 ? -0.933 4.699 15.016 1.00 95.81 109 GLN A C 1
ATOM 800 O O . GLN A 1 109 ? 0.018 5.174 14.389 1.00 95.81 109 GLN A O 1
ATOM 805 N N . ALA A 1 110 ? -1.590 5.414 15.933 1.00 96.44 110 ALA A N 1
ATOM 806 C CA . ALA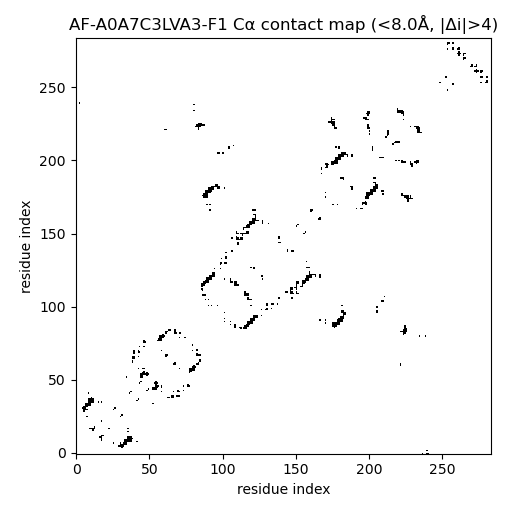 A 1 110 ? -1.328 6.830 16.196 1.00 96.44 110 ALA A CA 1
ATOM 807 C C . ALA A 1 110 ? 0.090 7.107 16.734 1.00 96.44 110 ALA A C 1
ATOM 809 O O . ALA A 1 110 ? 0.601 8.220 16.607 1.00 96.44 110 ALA A O 1
ATOM 810 N N . GLU A 1 111 ? 0.761 6.117 17.332 1.00 95.44 111 GLU A N 1
ATOM 811 C CA . GLU A 1 111 ? 2.130 6.293 17.815 1.00 95.44 111 GLU A CA 1
ATOM 812 C C . GLU A 1 111 ? 3.177 6.296 16.699 1.00 95.44 111 GLU A C 1
ATOM 814 O O . GLU A 1 111 ? 4.308 6.707 16.960 1.00 95.44 111 GLU A O 1
ATOM 819 N N . HIS A 1 112 ? 2.849 5.897 15.464 1.00 90.19 112 HIS A N 1
ATOM 820 C CA . HIS A 1 112 ? 3.815 5.893 14.363 1.00 90.19 112 HIS A CA 1
ATOM 821 C C . HIS A 1 112 ? 4.329 7.303 14.040 1.00 90.19 1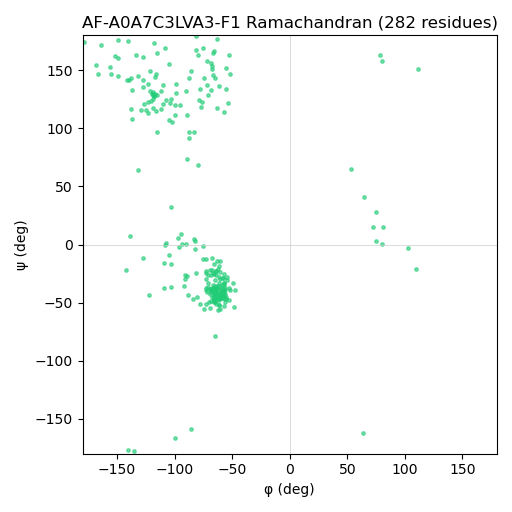12 HIS A C 1
ATOM 823 O O . HIS A 1 112 ? 5.544 7.541 14.094 1.00 90.19 112 HIS A O 1
ATOM 829 N N . ASP A 1 113 ? 3.418 8.230 13.735 1.00 90.56 113 ASP A N 1
ATOM 830 C CA . ASP A 1 113 ? 3.706 9.573 13.225 1.00 90.56 113 ASP A CA 1
ATOM 831 C C . ASP A 1 113 ? 2.546 10.539 13.537 1.00 90.56 113 ASP A C 1
ATOM 833 O O . ASP A 1 113 ? 1.395 10.121 13.617 1.00 90.56 113 ASP A O 1
ATOM 837 N N . GLN A 1 114 ? 2.825 11.840 13.667 1.00 92.19 114 GLN A N 1
ATOM 838 C CA . GLN A 1 114 ? 1.808 12.879 13.922 1.00 92.19 114 GLN A CA 1
ATOM 839 C C . GLN A 1 114 ? 0.773 12.997 12.789 1.00 92.19 114 GLN A C 1
ATOM 841 O O . GLN A 1 114 ? -0.313 13.534 12.995 1.00 92.19 114 GLN A O 1
ATOM 846 N N . LEU A 1 115 ? 1.114 12.521 11.588 1.00 90.88 115 LEU A N 1
ATOM 847 C CA . LEU A 1 115 ? 0.233 12.486 10.423 1.00 90.88 115 LEU A CA 1
ATOM 848 C C . LEU A 1 115 ? -0.528 11.160 10.272 1.00 90.88 115 LEU A C 1
ATOM 850 O O . LEU A 1 115 ? -1.263 11.010 9.298 1.00 90.88 115 LEU A O 1
ATOM 854 N N . ALA A 1 116 ? -0.337 10.191 11.173 1.00 93.88 116 ALA A N 1
ATOM 855 C CA . ALA A 1 116 ? -1.069 8.929 11.123 1.00 93.88 116 ALA A CA 1
ATOM 856 C C . ALA A 1 116 ? -2.563 9.152 11.397 1.00 93.88 116 ALA A C 1
ATOM 858 O O . ALA A 1 116 ? -2.920 10.009 12.208 1.00 93.88 116 ALA A O 1
ATOM 859 N N . SER A 1 117 ? -3.424 8.361 10.753 1.00 96.06 117 SER A N 1
ATOM 860 C CA . SER A 1 117 ? -4.871 8.368 10.997 1.00 96.06 117 SER A CA 1
ATOM 861 C C . SER A 1 117 ? -5.311 7.085 11.696 1.00 96.06 117 SER A C 1
ATOM 863 O O . SER A 1 117 ? -4.863 5.993 11.345 1.00 96.06 117 SER A O 1
ATOM 865 N N . ALA A 1 118 ? -6.189 7.226 12.687 1.00 97.88 118 ALA A N 1
ATOM 866 C CA . ALA A 1 118 ? -6.750 6.114 13.441 1.00 97.88 118 ALA A CA 1
ATOM 867 C C . ALA A 1 118 ? -8.253 6.337 13.636 1.00 97.88 118 ALA A C 1
ATOM 869 O O . ALA A 1 118 ? -8.673 7.229 14.378 1.00 97.88 118 ALA A O 1
ATOM 870 N N . ILE A 1 119 ? -9.066 5.548 12.935 1.00 98.56 119 ILE A N 1
ATOM 871 C CA . ILE A 1 119 ? -10.514 5.751 12.849 1.00 98.56 119 ILE A CA 1
ATOM 872 C C . ILE A 1 119 ? -11.243 4.531 13.396 1.00 98.56 119 ILE A C 1
ATOM 874 O O . ILE A 1 119 ? -10.990 3.407 12.977 1.00 98.56 119 ILE A O 1
ATOM 878 N N . LEU A 1 120 ? -12.192 4.761 14.298 1.00 98.81 120 LEU A N 1
ATOM 879 C CA . LEU A 1 120 ? -13.178 3.772 14.714 1.00 98.81 120 LEU A CA 1
ATOM 880 C C . LEU A 1 120 ? -14.484 4.013 13.960 1.00 98.81 120 LEU A C 1
ATOM 882 O O . LEU A 1 120 ? -15.011 5.122 13.975 1.00 98.81 120 LEU A O 1
ATOM 886 N N . VAL A 1 121 ? -15.045 2.960 13.379 1.00 98.81 121 VAL A N 1
ATOM 887 C CA . VAL A 1 121 ? -16.398 2.921 12.823 1.00 98.81 121 VAL A CA 1
ATOM 888 C C . VAL A 1 121 ? -17.193 1.870 13.586 1.00 98.81 121 VAL A C 1
ATOM 890 O O . VAL A 1 121 ? -16.755 0.730 13.736 1.00 98.81 121 VAL A O 1
ATOM 893 N N . THR A 1 122 ? -18.367 2.239 14.088 1.00 98.69 122 THR A N 1
ATOM 894 C CA . THR A 1 122 ? -19.248 1.309 14.803 1.00 98.69 122 THR A CA 1
ATOM 895 C C . THR A 1 122 ? -20.717 1.676 14.619 1.00 98.69 122 THR A C 1
ATOM 897 O O . THR A 1 122 ? -21.051 2.813 14.297 1.00 98.69 122 THR A O 1
ATOM 900 N N . THR A 1 123 ? -21.612 0.721 14.859 1.00 98.12 123 THR A N 1
ATOM 901 C CA . THR A 1 123 ? -23.059 0.965 14.977 1.00 98.12 123 THR A CA 1
ATOM 902 C C . THR A 1 123 ? -23.495 1.128 16.437 1.00 98.12 123 THR A C 1
ATOM 904 O O . THR A 1 123 ? -24.676 1.318 16.705 1.00 98.12 123 THR A O 1
ATOM 907 N N . SER A 1 124 ? -22.576 0.989 17.406 1.00 98.44 124 SER A N 1
ATOM 908 C CA . SER A 1 124 ? -22.885 1.016 18.841 1.00 98.44 124 SER A CA 1
ATOM 909 C C . SER A 1 124 ? -22.459 2.342 19.484 1.00 98.44 124 SER A C 1
ATOM 911 O O . SER A 1 124 ? -21.268 2.556 19.734 1.00 98.44 124 SER A O 1
ATOM 913 N N . PRO A 1 125 ? -23.411 3.226 19.846 1.00 98.12 125 PRO A N 1
ATOM 914 C CA . PRO A 1 125 ? -23.104 4.446 20.593 1.00 98.12 125 PRO A CA 1
ATOM 915 C C . PRO A 1 125 ? -22.469 4.173 21.962 1.00 98.12 125 PRO A C 1
ATOM 917 O O . PRO A 1 125 ? -21.688 4.985 22.459 1.00 98.12 125 PRO A O 1
ATOM 920 N N . ASN A 1 126 ? -22.795 3.029 22.575 1.00 98.25 126 ASN A N 1
ATOM 921 C CA . ASN A 1 126 ? -22.232 2.627 23.861 1.00 98.25 126 ASN A CA 1
ATOM 922 C C . ASN A 1 126 ? -20.741 2.305 23.723 1.00 98.25 126 ASN A C 1
ATOM 924 O O . ASN A 1 126 ? -19.940 2.862 24.472 1.00 98.25 126 ASN A O 1
ATOM 928 N N . LEU A 1 127 ? -20.374 1.489 22.725 1.00 98.38 127 LEU A N 1
ATOM 929 C CA . LEU A 1 127 ? -18.975 1.169 22.434 1.00 98.38 127 LEU A CA 1
ATOM 930 C C . LEU A 1 127 ? -18.185 2.435 22.090 1.00 98.38 127 LEU A C 1
ATOM 932 O O . LEU A 1 127 ? -17.117 2.662 22.650 1.00 98.38 127 LEU A O 1
ATOM 936 N N . ALA A 1 128 ? -18.736 3.298 21.231 1.00 98.50 128 ALA A N 1
ATOM 937 C CA . ALA A 1 128 ? -18.110 4.565 20.858 1.00 98.50 128 ALA A CA 1
ATOM 938 C C . ALA A 1 128 ? -17.789 5.442 22.082 1.00 98.50 128 ALA A C 1
ATOM 940 O O . ALA A 1 128 ? -16.676 5.951 22.218 1.00 98.50 128 ALA A O 1
ATOM 941 N N . LYS A 1 129 ? -18.749 5.595 23.004 1.00 98.19 129 LYS A N 1
ATOM 942 C CA . LYS A 1 129 ? -18.572 6.384 24.230 1.00 98.19 129 LYS A CA 1
ATOM 943 C C . LYS A 1 129 ? -17.543 5.766 25.178 1.00 98.19 129 LYS A C 1
ATOM 945 O O . LYS A 1 129 ? -16.762 6.493 25.799 1.00 98.19 129 LYS A O 1
ATOM 950 N N . GLU A 1 130 ? -17.561 4.444 25.315 1.00 98.25 130 GLU A N 1
ATOM 951 C CA . GLU A 1 130 ? -16.614 3.722 26.161 1.00 98.25 130 GLU A CA 1
ATOM 952 C C . GLU A 1 130 ? -15.184 3.840 25.627 1.00 98.25 130 GLU A C 1
ATOM 954 O O . GLU A 1 130 ? -14.288 4.220 26.382 1.00 98.25 130 GLU A O 1
ATOM 959 N N . VAL A 1 131 ? -14.986 3.620 24.322 1.00 98.44 131 VAL A N 1
ATOM 960 C CA . VAL A 1 131 ? -13.686 3.802 23.661 1.00 98.44 131 VAL A CA 1
ATOM 961 C C . VAL A 1 131 ? -13.200 5.238 23.823 1.00 98.44 131 VAL A C 1
ATOM 963 O O . VAL A 1 131 ? -12.060 5.430 24.226 1.00 98.44 131 VAL A O 1
ATOM 966 N N . ALA A 1 132 ? -14.050 6.245 23.595 1.00 97.81 132 ALA A N 1
ATOM 967 C CA . ALA A 1 132 ? -13.667 7.649 23.761 1.00 97.81 132 ALA A CA 1
ATOM 968 C C . ALA A 1 132 ? -13.151 7.950 25.179 1.00 97.81 132 ALA A C 1
ATOM 970 O O . ALA A 1 132 ? -12.108 8.580 25.344 1.00 97.81 132 ALA A O 1
ATOM 971 N N . THR A 1 133 ? -13.854 7.450 26.201 1.00 97.25 133 THR A N 1
ATOM 972 C CA . THR A 1 133 ? -13.484 7.662 27.609 1.00 97.25 133 THR A CA 1
ATOM 973 C C . THR A 1 133 ? -12.147 6.991 27.934 1.00 97.25 133 THR A C 1
ATOM 975 O O . THR A 1 133 ? -11.248 7.631 28.473 1.00 97.25 133 THR A O 1
ATOM 978 N N . ARG A 1 134 ? -11.982 5.715 27.561 1.00 97.19 134 ARG A N 1
ATOM 979 C CA . ARG A 1 134 ? -10.745 4.962 27.822 1.00 97.19 134 ARG A CA 1
ATOM 980 C C . ARG A 1 134 ? -9.553 5.505 27.035 1.00 97.19 134 ARG A C 1
ATOM 982 O O . ARG A 1 134 ? -8.445 5.553 27.561 1.00 97.19 134 ARG A O 1
ATOM 989 N N . LEU A 1 135 ? -9.765 5.948 25.797 1.00 96.38 135 LEU A N 1
ATOM 990 C CA . LEU A 1 135 ? -8.715 6.526 24.962 1.00 96.38 135 LEU A CA 1
ATOM 991 C C . LEU A 1 135 ? -8.100 7.762 25.639 1.00 96.38 135 LEU A C 1
ATOM 993 O O . LEU A 1 135 ? -6.877 7.876 25.706 1.00 96.38 135 LEU A O 1
ATOM 997 N N . GLU A 1 136 ? -8.914 8.645 26.231 1.00 93.75 136 GLU A N 1
ATOM 998 C CA . GLU A 1 136 ? -8.415 9.806 26.986 1.00 93.75 136 GLU A CA 1
ATOM 999 C C . GLU A 1 136 ? -7.550 9.433 28.198 1.00 93.75 136 GLU A C 1
ATOM 1001 O O . GLU A 1 136 ? -6.633 10.186 28.551 1.00 93.75 136 GLU A O 1
ATOM 1006 N N . GLU A 1 137 ? -7.852 8.311 28.851 1.00 95.00 137 GLU A N 1
ATOM 1007 C CA . GLU A 1 137 ? -7.111 7.797 30.003 1.00 95.00 137 GLU A CA 1
ATOM 1008 C C . GLU A 1 137 ? -5.781 7.185 29.555 1.00 95.00 137 GLU A C 1
ATOM 1010 O O . GLU A 1 137 ? -4.716 7.647 29.971 1.00 95.00 137 GLU A O 1
ATOM 1015 N N . VAL A 1 138 ? -5.827 6.218 28.634 1.00 96.50 138 VAL A N 1
ATOM 1016 C CA . VAL A 1 138 ? -4.655 5.444 28.196 1.00 96.50 138 VAL A CA 1
ATOM 1017 C C . VAL A 1 138 ? -3.622 6.327 27.494 1.00 96.50 138 VAL A C 1
ATOM 1019 O O . VAL A 1 138 ? -2.422 6.187 27.735 1.00 96.50 138 VAL A O 1
ATOM 1022 N N . VAL A 1 139 ? -4.053 7.300 26.685 1.00 95.75 139 VAL A N 1
ATOM 1023 C CA . VAL A 1 139 ? -3.142 8.214 25.971 1.00 95.75 139 VAL A CA 1
ATOM 1024 C C . VAL A 1 139 ? -2.262 9.032 26.928 1.00 95.75 139 VAL A C 1
ATOM 1026 O O . VAL A 1 139 ? -1.185 9.481 26.541 1.00 95.75 139 VAL A O 1
ATOM 1029 N N . ARG A 1 140 ? -2.664 9.237 28.191 1.00 94.06 140 ARG A N 1
ATOM 1030 C CA . ARG A 1 140 ? -1.842 9.957 29.186 1.00 94.06 140 ARG A CA 1
ATOM 1031 C C . ARG A 1 140 ? -0.643 9.144 29.666 1.00 94.06 140 ARG A C 1
ATOM 1033 O O . ARG A 1 140 ? 0.319 9.741 30.140 1.00 94.06 140 ARG A O 1
ATOM 1040 N N . GLU A 1 141 ? -0.705 7.824 29.550 1.00 94.38 141 GLU A N 1
ATOM 1041 C CA . GLU A 1 141 ? 0.267 6.906 30.148 1.00 94.38 141 GLU A CA 1
ATOM 1042 C C . GLU A 1 141 ? 1.272 6.352 29.133 1.00 94.38 141 GLU A C 1
ATOM 1044 O O . GLU A 1 141 ? 2.324 5.839 29.519 1.00 94.38 141 GLU A O 1
ATOM 1049 N N . VAL A 1 142 ? 0.981 6.456 27.831 1.00 95.81 142 VAL A N 1
ATOM 1050 C CA . VAL A 1 142 ? 1.848 5.882 26.797 1.00 95.81 142 VAL A CA 1
ATOM 1051 C C . VAL A 1 142 ? 3.137 6.693 26.592 1.00 95.81 142 VAL A C 1
ATOM 1053 O O . VAL A 1 142 ? 3.106 7.928 26.612 1.00 95.81 142 VAL A O 1
ATOM 1056 N N . PRO A 1 143 ? 4.287 6.035 26.329 1.00 96.38 143 PRO A N 1
ATOM 1057 C CA . PRO A 1 143 ? 5.579 6.717 26.201 1.00 96.38 143 PRO A CA 1
ATOM 1058 C C . PRO A 1 143 ? 5.628 7.814 25.129 1.00 96.38 143 PRO A C 1
ATOM 1060 O O . PRO A 1 143 ? 6.338 8.801 25.297 1.00 96.38 143 PRO A O 1
ATOM 1063 N N . ARG A 1 144 ? 4.880 7.652 24.027 1.00 95.75 144 ARG A N 1
ATOM 1064 C CA . ARG A 1 144 ? 4.814 8.602 22.899 1.00 95.75 144 ARG A CA 1
ATOM 1065 C C . ARG A 1 144 ? 3.533 9.451 22.915 1.00 95.75 144 ARG A C 1
ATOM 1067 O O . ARG A 1 144 ? 3.023 9.812 21.859 1.00 95.75 144 ARG A O 1
ATOM 1074 N N . SER A 1 145 ? 3.015 9.770 24.102 1.00 96.12 145 SER A N 1
ATOM 1075 C CA . SER A 1 145 ? 1.720 10.448 24.289 1.00 96.12 145 SER A CA 1
ATOM 1076 C C . SER A 1 145 ? 1.552 11.752 23.503 1.00 96.12 145 SER A C 1
ATOM 1078 O O . SER A 1 145 ? 0.464 12.000 22.993 1.00 96.12 145 SER A O 1
ATOM 1080 N N . GLU A 1 146 ? 2.597 12.571 23.355 1.00 96.56 146 GLU A N 1
ATOM 1081 C CA . GLU A 1 146 ? 2.531 13.815 22.569 1.00 96.56 146 GLU A CA 1
ATOM 1082 C C . GLU A 1 146 ? 2.216 13.546 21.089 1.00 96.56 146 GLU A C 1
ATOM 1084 O O . GLU A 1 146 ? 1.308 14.161 20.535 1.00 96.56 146 GLU A O 1
ATOM 1089 N N . ILE A 1 147 ? 2.903 12.572 20.483 1.00 95.75 147 ILE A N 1
ATOM 1090 C CA . ILE A 1 147 ? 2.700 12.172 19.081 1.00 95.75 147 ILE A CA 1
ATOM 1091 C C . ILE A 1 147 ? 1.305 11.575 18.900 1.00 95.75 147 ILE A C 1
ATOM 1093 O O . ILE A 1 147 ? 0.583 11.970 17.989 1.00 95.75 147 ILE A O 1
ATOM 1097 N N . VAL A 1 148 ? 0.909 10.681 19.811 1.00 97.44 148 VAL A N 1
ATOM 1098 C CA . VAL A 1 148 ? -0.413 10.043 19.788 1.00 97.44 148 VAL A CA 1
ATOM 1099 C C . VAL A 1 148 ? -1.526 11.089 19.881 1.00 97.44 148 VAL A C 1
ATOM 1101 O O . VAL A 1 148 ? -2.471 11.049 19.101 1.00 97.44 148 VAL A O 1
ATOM 1104 N N . ARG A 1 149 ? -1.417 12.067 20.792 1.00 96.50 149 ARG 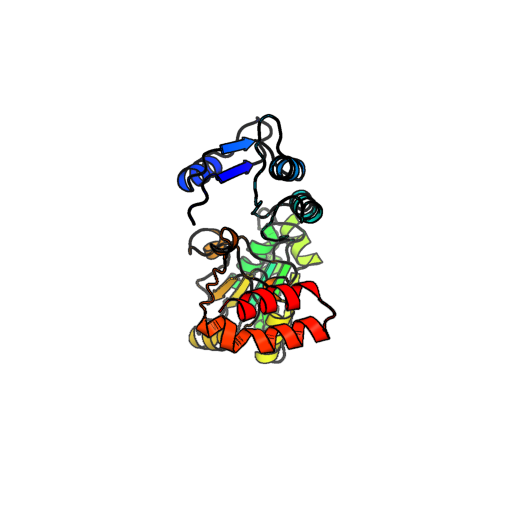A N 1
ATOM 1105 C CA . ARG A 1 149 ? -2.413 13.144 20.921 1.00 96.50 149 ARG A CA 1
ATOM 1106 C C . ARG A 1 149 ? -2.521 13.983 19.662 1.00 96.50 149 ARG A C 1
ATOM 1108 O O . ARG A 1 149 ? -3.631 14.343 19.285 1.00 96.50 149 ARG A O 1
ATOM 1115 N N . GLU A 1 150 ? -1.397 14.324 19.045 1.00 96.94 150 GLU A N 1
ATOM 1116 C CA . GLU A 1 150 ? -1.385 15.140 17.836 1.00 96.94 150 GLU A CA 1
ATOM 1117 C C . GLU A 1 150 ? -2.001 14.400 16.643 1.00 96.94 150 GLU A C 1
ATOM 1119 O O . GLU A 1 150 ? -2.866 14.961 15.971 1.00 96.94 150 GLU A O 1
ATOM 1124 N N . SER A 1 151 ? -1.643 13.127 16.444 1.00 97.06 151 SER A N 1
ATOM 1125 C CA . SER A 1 151 ? -2.266 12.255 15.440 1.00 97.06 151 SER A CA 1
ATOM 1126 C C . SER A 1 151 ? -3.776 12.146 15.661 1.00 97.06 151 SER A C 1
ATOM 1128 O O . SER A 1 151 ? -4.553 12.478 14.765 1.00 97.06 151 SER A O 1
ATOM 1130 N N . LEU A 1 152 ? -4.214 11.788 16.874 1.00 96.81 152 LEU A N 1
ATOM 1131 C CA . LEU A 1 152 ? -5.637 11.620 17.181 1.00 96.81 152 LEU A CA 1
ATOM 1132 C C . LEU A 1 152 ? -6.431 12.930 17.082 1.00 96.81 152 LEU A C 1
ATOM 1134 O O . LEU A 1 152 ? -7.577 12.913 16.647 1.00 96.81 152 LEU A O 1
ATOM 1138 N N . SER A 1 153 ? -5.844 14.070 17.457 1.00 96.06 153 SER A N 1
ATOM 1139 C CA . SER A 1 153 ? -6.538 15.367 17.393 1.00 96.06 153 SER A CA 1
ATOM 1140 C C . SER A 1 153 ? -6.747 15.850 15.958 1.00 96.06 153 SER A C 1
ATOM 1142 O O . SER A 1 153 ? -7.740 16.518 15.680 1.00 96.06 153 SER A O 1
ATOM 1144 N N . ASN A 1 154 ? -5.809 15.542 15.057 1.00 95.62 154 ASN A N 1
ATOM 1145 C CA . ASN A 1 154 ? -5.857 15.996 13.668 1.00 95.62 154 ASN A CA 1
ATOM 1146 C C . ASN A 1 154 ? -6.561 14.993 12.741 1.00 95.62 154 ASN A C 1
ATOM 1148 O O . ASN A 1 154 ? -7.242 15.406 11.804 1.00 95.62 154 ASN A O 1
ATOM 1152 N N . TYR A 1 155 ? -6.381 13.694 12.992 1.00 96.50 155 TYR A N 1
ATOM 1153 C CA . TYR A 1 155 ? -6.754 12.612 12.073 1.00 96.50 155 TYR A CA 1
ATOM 1154 C C . TYR A 1 155 ? -7.401 11.405 12.770 1.00 96.50 155 TYR A C 1
ATOM 1156 O O . TYR A 1 155 ? -7.615 10.373 12.129 1.00 96.50 155 TYR A O 1
ATOM 1164 N N . GLY A 1 156 ? -7.696 11.505 14.069 1.00 97.25 156 GLY A N 1
ATOM 1165 C CA . GLY A 1 156 ? -8.470 10.511 14.806 1.00 97.25 156 GLY A CA 1
ATOM 1166 C C . GLY A 1 156 ? -9.966 10.794 14.719 1.00 97.25 156 GLY A C 1
ATOM 1167 O O . GLY A 1 156 ? -10.395 11.949 14.702 1.00 97.25 156 GLY A O 1
ATOM 1168 N N . SER A 1 157 ? -10.791 9.752 14.644 1.00 97.75 157 SER A N 1
ATOM 1169 C CA . SER A 1 157 ? -12.252 9.908 14.611 1.00 97.75 157 SER A CA 1
ATOM 1170 C C . SER A 1 157 ? -12.974 8.667 15.122 1.00 97.75 157 SER A C 1
ATOM 1172 O O . SER A 1 157 ? -12.524 7.545 14.911 1.00 97.75 157 SER A O 1
ATOM 1174 N N . ILE A 1 158 ? -14.122 8.879 15.766 1.00 98.56 158 ILE A N 1
ATOM 1175 C CA . ILE A 1 158 ? -15.085 7.824 16.090 1.00 98.56 158 ILE A CA 1
ATOM 1176 C C . ILE A 1 158 ? -16.368 8.138 15.329 1.00 98.56 158 ILE A C 1
ATOM 1178 O O . ILE A 1 158 ? -17.010 9.158 15.579 1.00 98.56 158 ILE A O 1
ATOM 1182 N N . LEU A 1 159 ? -16.723 7.268 14.393 1.00 98.50 159 LEU A N 1
ATOM 1183 C CA . LEU A 1 159 ? -17.883 7.395 13.529 1.00 98.50 159 LEU A CA 1
ATOM 1184 C C . LEU A 1 159 ? -18.939 6.385 13.965 1.00 98.50 159 LEU A C 1
ATOM 1186 O O . LEU A 1 159 ? -18.680 5.183 14.048 1.00 98.50 159 LEU A O 1
ATOM 1190 N N . ILE A 1 160 ? -20.131 6.898 14.256 1.00 98.62 160 ILE A N 1
ATOM 1191 C CA . ILE A 1 160 ? -21.299 6.086 14.579 1.00 98.62 160 ILE A CA 1
ATOM 1192 C C . ILE A 1 160 ? -22.195 6.088 13.347 1.00 98.62 160 ILE A C 1
ATOM 1194 O O . ILE A 1 160 ? -22.604 7.152 12.891 1.00 98.62 160 ILE A O 1
ATOM 1198 N N . THR A 1 161 ? -22.473 4.900 12.832 1.00 98.50 161 THR A N 1
ATOM 1199 C CA . THR A 1 161 ? -23.331 4.666 11.661 1.00 98.50 161 THR A CA 1
ATOM 1200 C C . THR A 1 161 ? -24.683 4.116 12.100 1.00 98.50 161 THR A C 1
ATOM 1202 O O . THR A 1 161 ? -24.800 3.542 13.187 1.00 98.50 161 THR A O 1
ATOM 1205 N N . GLU A 1 162 ? -25.715 4.322 11.284 1.00 97.44 162 GLU A N 1
ATOM 1206 C CA . GLU A 1 162 ? -27.074 3.842 11.539 1.00 97.44 162 GLU A CA 1
ATOM 1207 C C . GLU A 1 162 ? -27.130 2.313 11.522 1.00 97.44 162 GLU A C 1
ATOM 1209 O O . GLU A 1 162 ? -27.768 1.694 12.380 1.00 97.44 162 GLU A O 1
ATOM 1214 N N . ASP A 1 163 ? -26.428 1.699 10.569 1.00 97.94 163 ASP A N 1
ATOM 1215 C CA . ASP A 1 163 ? -26.349 0.255 10.422 1.00 97.94 163 ASP A CA 1
ATOM 1216 C C . ASP A 1 163 ? -25.009 -0.223 9.837 1.00 97.94 163 ASP A C 1
ATOM 1218 O O . ASP A 1 163 ? -24.099 0.541 9.512 1.00 97.94 163 ASP A O 1
ATOM 1222 N N . LEU A 1 164 ? -24.869 -1.546 9.757 1.00 97.50 164 LEU A N 1
ATOM 1223 C CA . LEU A 1 164 ? -23.640 -2.187 9.303 1.00 97.50 164 LEU A CA 1
ATOM 1224 C C . LEU A 1 164 ? -23.395 -2.005 7.798 1.00 97.50 164 LEU A C 1
ATOM 1226 O O . LEU A 1 164 ? -22.244 -2.058 7.374 1.00 97.50 164 LEU A O 1
ATOM 1230 N N . ASP A 1 165 ? -24.441 -1.820 6.992 1.00 98.19 165 ASP A N 1
ATOM 1231 C CA . ASP A 1 165 ? -24.278 -1.610 5.554 1.00 98.19 165 ASP A CA 1
ATOM 1232 C C . ASP A 1 165 ? -23.711 -0.208 5.284 1.00 98.19 165 ASP A C 1
ATOM 1234 O O . ASP A 1 165 ? -22.789 -0.081 4.476 1.00 98.19 165 ASP A O 1
ATOM 1238 N N . GLU A 1 166 ? -24.155 0.813 6.024 1.00 98.62 166 GLU A N 1
ATOM 1239 C CA . GLU A 1 166 ? -23.545 2.150 5.998 1.00 98.62 166 GLU A CA 1
ATOM 1240 C C . GLU A 1 166 ? -22.075 2.109 6.449 1.00 98.62 166 GLU A C 1
ATOM 1242 O O . GLU A 1 166 ? -21.203 2.664 5.778 1.00 98.62 166 GLU A O 1
ATOM 1247 N N . ALA A 1 167 ? -21.771 1.391 7.535 1.00 98.50 167 ALA A N 1
ATOM 1248 C CA . ALA A 1 167 ? -20.398 1.223 8.014 1.00 98.50 167 ALA A CA 1
ATOM 1249 C C . ALA A 1 167 ? -19.473 0.597 6.957 1.00 98.50 167 ALA A C 1
ATOM 1251 O O . ALA A 1 167 ? -18.339 1.041 6.767 1.00 98.50 167 ALA A O 1
ATOM 1252 N N . ILE A 1 168 ? -19.956 -0.430 6.251 1.00 98.62 168 ILE A N 1
ATOM 1253 C CA . ILE A 1 168 ? -19.209 -1.093 5.176 1.00 98.62 168 ILE A CA 1
ATOM 1254 C C . ILE A 1 168 ? -19.038 -0.168 3.972 1.00 98.62 168 ILE A C 1
ATOM 1256 O O . ILE A 1 168 ? -17.979 -0.187 3.339 1.00 98.62 168 ILE A O 1
ATOM 1260 N N . GLU A 1 169 ? -20.047 0.636 3.635 1.00 98.56 169 GLU A N 1
ATOM 1261 C CA . GLU A 1 169 ? -19.912 1.585 2.532 1.00 98.56 169 GLU A CA 1
ATOM 1262 C C . GLU A 1 169 ? -18.886 2.667 2.854 1.00 98.56 169 GLU A C 1
ATOM 1264 O O . GLU A 1 169 ? -18.034 2.946 2.013 1.00 98.56 169 GLU A O 1
ATOM 1269 N N . PHE A 1 170 ? -18.859 3.163 4.094 1.00 98.56 170 PHE A N 1
ATOM 1270 C CA . PHE A 1 170 ? -17.799 4.060 4.544 1.00 98.56 170 PHE A CA 1
ATOM 1271 C C . PHE A 1 170 ? -16.414 3.408 4.439 1.00 98.56 170 PHE A C 1
ATOM 1273 O O . PHE A 1 170 ? -15.497 4.021 3.902 1.00 98.56 170 PHE A O 1
ATOM 1280 N N . VAL A 1 171 ? -16.248 2.155 4.886 1.00 98.69 171 VAL A N 1
ATOM 1281 C CA . VAL A 1 171 ? -14.980 1.410 4.723 1.00 98.69 171 VAL A CA 1
ATOM 1282 C C . VAL A 1 171 ? -14.556 1.359 3.255 1.00 98.69 171 VAL A C 1
ATOM 1284 O O . VAL A 1 171 ? -13.393 1.601 2.931 1.00 98.69 171 VAL A O 1
ATOM 1287 N N . ASN A 1 172 ? -15.498 1.060 2.359 1.00 98.56 172 ASN A N 1
ATOM 1288 C CA . ASN A 1 172 ? -15.236 0.969 0.928 1.00 98.56 172 ASN A CA 1
ATOM 1289 C C . ASN A 1 172 ? -14.873 2.321 0.307 1.00 98.56 172 ASN A C 1
ATOM 1291 O O . ASN A 1 172 ? -13.986 2.363 -0.546 1.00 98.56 172 ASN A O 1
ATOM 1295 N N . GLU A 1 173 ? -15.543 3.401 0.700 1.00 98.19 173 GLU A N 1
ATOM 1296 C CA . GLU A 1 173 ? -15.254 4.754 0.220 1.00 98.19 173 GLU A CA 1
ATOM 1297 C C . GLU A 1 173 ? -13.911 5.263 0.757 1.00 98.19 173 GLU A C 1
ATOM 1299 O O . GLU A 1 173 ? -13.111 5.810 -0.002 1.00 98.19 173 GLU A O 1
ATOM 1304 N N . TYR A 1 174 ? -13.634 5.013 2.039 1.00 98.06 174 TYR A N 1
ATOM 1305 C CA . TYR A 1 174 ? -12.392 5.399 2.702 1.00 98.06 174 TYR A CA 1
ATOM 1306 C C . TYR A 1 174 ? -11.179 4.643 2.138 1.00 98.06 174 TYR A C 1
ATOM 1308 O O . TYR A 1 174 ? -10.116 5.232 1.946 1.00 98.06 174 TYR A O 1
ATOM 1316 N N . ALA A 1 175 ? -11.343 3.349 1.832 1.00 98.00 175 ALA A N 1
ATOM 1317 C CA . ALA A 1 175 ? -10.311 2.480 1.266 1.00 98.00 175 ALA A CA 1
ATOM 1318 C C . ALA A 1 175 ? -9.001 2.482 2.093 1.00 98.00 175 ALA A C 1
ATOM 1320 O O . ALA A 1 175 ? -7.955 2.930 1.604 1.00 98.00 175 ALA A O 1
ATOM 1321 N N . PRO A 1 176 ? -9.053 1.984 3.345 1.00 97.69 176 PRO A N 1
ATOM 1322 C CA . PRO A 1 176 ? -7.968 2.128 4.313 1.00 97.69 176 PRO A CA 1
ATOM 1323 C C . PRO A 1 176 ? -6.717 1.324 3.944 1.00 97.69 176 PRO A C 1
ATOM 1325 O O . PRO A 1 176 ? -6.794 0.291 3.272 1.00 97.69 176 PRO A O 1
ATOM 1328 N N . GLU A 1 177 ? -5.567 1.759 4.466 1.00 97.31 177 GLU A N 1
ATOM 1329 C CA . GLU A 1 177 ? -4.329 0.969 4.461 1.00 97.31 177 GLU A CA 1
ATOM 1330 C C . GLU A 1 177 ? -4.528 -0.347 5.231 1.00 97.31 177 GLU A C 1
ATOM 1332 O O . GLU A 1 177 ? -4.371 -1.433 4.664 1.00 97.31 177 GLU A O 1
ATOM 1337 N N . HIS A 1 178 ? -4.954 -0.244 6.492 1.00 98.31 178 HIS A N 1
ATOM 1338 C CA . HIS A 1 178 ? -5.306 -1.373 7.347 1.00 98.31 178 HIS A CA 1
ATOM 1339 C C . HIS A 1 178 ? -6.783 -1.301 7.745 1.00 98.31 178 HIS A C 1
ATOM 1341 O O . HIS A 1 178 ? -7.243 -0.286 8.270 1.00 98.31 178 HIS A O 1
ATOM 1347 N N . LEU A 1 179 ? -7.520 -2.387 7.520 1.00 98.56 179 LEU A N 1
ATOM 1348 C CA . LEU A 1 179 ? -8.884 -2.567 8.009 1.00 98.56 179 LEU A CA 1
ATOM 1349 C C . LEU A 1 179 ? -8.896 -3.635 9.099 1.00 98.56 179 LEU A C 1
ATOM 1351 O O . LEU A 1 179 ? -8.592 -4.793 8.818 1.00 98.56 179 LEU A O 1
ATOM 1355 N N . GLU A 1 180 ? -9.333 -3.284 10.300 1.00 98.50 180 GLU A N 1
ATOM 1356 C CA . GLU A 1 180 ? -9.706 -4.278 11.303 1.00 98.50 180 GLU A CA 1
ATOM 1357 C C . GLU A 1 180 ? -11.222 -4.478 11.321 1.00 98.50 180 GLU A C 1
ATOM 1359 O O . GLU A 1 180 ? -11.988 -3.520 11.252 1.00 98.50 180 GLU A O 1
ATOM 1364 N N . ILE A 1 181 ? -11.669 -5.727 11.426 1.00 98.44 181 ILE A N 1
ATOM 1365 C CA . ILE A 1 181 ? -13.067 -6.088 11.670 1.00 98.44 181 ILE A CA 1
ATOM 1366 C C . ILE A 1 181 ? -13.113 -6.779 13.031 1.00 98.44 181 ILE A C 1
ATOM 1368 O O . ILE A 1 181 ? -12.829 -7.977 13.136 1.00 98.44 181 ILE A O 1
ATOM 1372 N N . LEU A 1 182 ? -13.452 -6.020 14.074 1.00 97.81 182 LEU A N 1
ATOM 1373 C CA . LEU A 1 182 ? -13.438 -6.498 15.455 1.00 97.81 182 LEU A CA 1
ATOM 1374 C C . LEU A 1 182 ? -14.821 -6.982 15.885 1.00 97.81 182 LEU A C 1
ATOM 1376 O O . LEU A 1 182 ? -15.808 -6.245 15.864 1.00 97.81 182 LEU A O 1
ATOM 1380 N N . THR A 1 183 ? -14.874 -8.258 16.251 1.00 95.62 183 THR A N 1
ATOM 1381 C CA . THR A 1 183 ? -16.057 -8.975 16.728 1.00 95.62 183 THR A CA 1
ATOM 1382 C C . THR A 1 183 ? -15.629 -10.319 17.319 1.00 95.62 183 THR A C 1
ATOM 1384 O O . THR A 1 183 ? -14.588 -10.878 16.948 1.00 95.62 183 THR A O 1
ATOM 1387 N N . GLN A 1 184 ? -16.432 -10.854 18.236 1.00 94.19 184 GLN A N 1
ATOM 1388 C CA . GLN A 1 184 ? -16.301 -12.223 18.735 1.00 94.19 184 GLN A CA 1
ATOM 1389 C C . GLN A 1 184 ? -16.949 -13.226 17.767 1.00 94.19 184 GLN A C 1
ATOM 1391 O O . GLN A 1 184 ? -16.548 -14.392 17.726 1.00 94.19 184 GLN A O 1
ATOM 1396 N N . ASP A 1 185 ? -17.914 -12.786 16.950 1.00 94.12 185 ASP A N 1
ATOM 1397 C CA . ASP A 1 185 ? -18.562 -13.606 15.926 1.00 94.12 185 ASP A CA 1
ATOM 1398 C C . ASP A 1 185 ? -17.798 -13.568 14.594 1.00 94.12 185 ASP A C 1
ATOM 1400 O O . ASP A 1 185 ? -18.048 -12.765 13.689 1.00 94.12 185 ASP A O 1
ATOM 1404 N N . VAL A 1 186 ? -16.886 -14.524 14.440 1.00 90.00 186 VAL A N 1
ATOM 1405 C CA . VAL A 1 186 ? -16.102 -14.713 13.212 1.00 90.00 186 VAL A CA 1
ATOM 1406 C C . VAL A 1 186 ? -16.993 -14.926 11.978 1.00 90.00 186 VAL A C 1
ATOM 1408 O O . VAL A 1 186 ? -16.643 -14.475 10.887 1.00 90.00 186 VAL A O 1
ATOM 1411 N N . SER A 1 187 ? -18.163 -15.561 12.115 1.00 93.38 187 SER A N 1
ATOM 1412 C CA . SER A 1 187 ? -19.071 -15.780 10.977 1.00 93.38 187 SER A CA 1
ATOM 1413 C C . SER A 1 187 ? -19.631 -14.454 10.467 1.00 93.38 187 SER A C 1
ATOM 1415 O O . SER A 1 187 ? -19.707 -14.227 9.256 1.00 93.38 187 SER A O 1
ATOM 1417 N N . LYS A 1 188 ? -19.962 -13.542 11.387 1.00 94.25 188 LYS A N 1
ATOM 1418 C CA . LYS A 1 188 ? -20.388 -12.181 11.054 1.00 94.25 188 LYS A CA 1
ATOM 1419 C C . LYS A 1 188 ? -19.260 -11.384 10.400 1.00 94.25 188 LYS A C 1
ATOM 1421 O O . LYS A 1 188 ? -19.511 -10.708 9.402 1.00 94.25 188 LYS A O 1
ATOM 1426 N N . ALA A 1 189 ? -18.019 -11.535 10.869 1.00 95.25 189 ALA A N 1
ATOM 1427 C CA . ALA A 1 189 ? -16.862 -10.916 10.222 1.00 95.25 189 ALA A CA 1
ATOM 1428 C C . ALA A 1 189 ? -16.684 -11.373 8.764 1.00 95.25 189 ALA A C 1
ATOM 1430 O O . ALA A 1 189 ? -16.440 -10.547 7.888 1.00 95.25 189 ALA A O 1
ATOM 1431 N N . PHE A 1 190 ? -16.880 -12.662 8.463 1.00 94.38 190 PHE A N 1
ATOM 1432 C CA . PHE A 1 190 ? -16.845 -13.155 7.080 1.00 94.38 190 PHE A CA 1
ATOM 1433 C C . PHE A 1 190 ? -17.996 -12.613 6.220 1.00 94.38 190 PHE A C 1
ATOM 1435 O O . PHE A 1 190 ? -17.797 -12.328 5.037 1.00 94.38 190 PHE A O 1
ATOM 1442 N N . SER A 1 191 ? -19.187 -12.418 6.798 1.00 95.56 191 SER A N 1
ATOM 1443 C CA . SER A 1 191 ? -20.290 -11.753 6.094 1.00 95.56 191 SER A CA 1
ATOM 1444 C C . SER A 1 191 ? -19.944 -10.307 5.736 1.00 95.56 191 SER A C 1
ATOM 1446 O O . SER A 1 191 ? -20.266 -9.868 4.633 1.00 95.56 191 SER A O 1
ATOM 1448 N N . ILE A 1 192 ? -19.282 -9.578 6.637 1.00 97.38 192 ILE A N 1
ATOM 1449 C CA . ILE A 1 192 ? -18.782 -8.218 6.387 1.00 97.38 192 ILE A CA 1
ATOM 1450 C C . ILE A 1 192 ? -17.721 -8.251 5.287 1.00 97.38 192 ILE A C 1
ATOM 1452 O O . ILE A 1 192 ? -17.858 -7.551 4.287 1.00 97.38 192 ILE A O 1
ATOM 1456 N N . LEU A 1 193 ? -16.716 -9.123 5.425 1.00 96.88 193 LEU A N 1
ATOM 1457 C CA . LEU A 1 193 ? -15.615 -9.277 4.473 1.00 96.88 193 LEU A CA 1
ATOM 1458 C C . LEU A 1 193 ? -16.114 -9.483 3.038 1.00 96.88 193 LEU A C 1
ATOM 1460 O O . LEU A 1 193 ? -15.552 -8.912 2.111 1.00 96.88 193 LEU A O 1
ATOM 1464 N N . SER A 1 194 ? -17.191 -10.252 2.846 1.00 97.19 194 SER A N 1
ATOM 1465 C CA . SER A 1 194 ? -17.768 -10.500 1.515 1.00 97.19 194 SER A CA 1
ATOM 1466 C C . SER A 1 194 ? -18.270 -9.240 0.791 1.00 97.19 194 SER A C 1
ATOM 1468 O O . SER A 1 194 ? -18.443 -9.262 -0.427 1.00 97.19 194 SER A O 1
ATOM 1470 N N . LYS A 1 195 ? -18.497 -8.150 1.533 1.00 98.19 195 LYS A N 1
ATOM 1471 C CA . LYS A 1 195 ? -18.944 -6.844 1.033 1.00 98.19 195 LYS A CA 1
ATOM 1472 C C . LYS A 1 195 ? -17.821 -5.794 1.011 1.00 98.19 195 LYS A C 1
ATOM 1474 O O . LYS A 1 195 ? -18.015 -4.714 0.448 1.00 98.19 195 LYS A O 1
ATOM 1479 N N . VAL A 1 196 ? -16.658 -6.090 1.599 1.00 98.19 196 VAL A N 1
ATOM 1480 C CA . VAL A 1 196 ? -15.481 -5.213 1.549 1.00 98.19 196 VAL A CA 1
ATOM 1481 C C . VAL A 1 196 ? -14.830 -5.335 0.173 1.00 98.19 196 VAL A C 1
ATOM 1483 O O . VAL A 1 196 ? -14.448 -6.415 -0.270 1.00 98.19 196 VAL A O 1
ATOM 1486 N N . ARG A 1 197 ? -14.717 -4.199 -0.508 1.00 97.88 197 ARG A N 1
ATOM 1487 C CA . ARG A 1 197 ? -14.141 -4.042 -1.847 1.00 97.88 197 ARG A CA 1
ATOM 1488 C C . ARG A 1 197 ? -12.741 -3.444 -1.786 1.00 97.88 197 ARG A C 1
ATOM 1490 O O . ARG A 1 197 ? -11.892 -3.840 -2.577 1.00 97.88 197 ARG A O 1
ATOM 1497 N N . ASN A 1 198 ? -12.512 -2.523 -0.847 1.00 98.31 198 ASN A N 1
ATOM 1498 C CA . ASN A 1 198 ? -11.289 -1.730 -0.777 1.00 98.31 198 ASN A CA 1
ATOM 1499 C C . ASN A 1 198 ? -10.682 -1.784 0.630 1.00 98.31 198 ASN A C 1
ATOM 1501 O O . ASN A 1 198 ? -11.287 -1.307 1.585 1.00 98.31 198 ASN A O 1
ATOM 1505 N N . ALA A 1 199 ? -9.483 -2.350 0.740 1.00 97.94 199 ALA A N 1
ATOM 1506 C CA . ALA A 1 199 ? -8.602 -2.280 1.905 1.00 97.94 199 ALA A CA 1
ATOM 1507 C C . ALA A 1 199 ? -7.208 -2.768 1.483 1.00 97.94 199 ALA A C 1
ATOM 1509 O O . ALA A 1 199 ? -7.099 -3.653 0.631 1.00 97.94 199 ALA A O 1
ATOM 1510 N N . GLY A 1 200 ? -6.141 -2.215 2.060 1.00 96.75 200 GLY A N 1
ATOM 1511 C CA . GLY A 1 200 ? -4.784 -2.694 1.798 1.00 96.75 200 GLY A CA 1
ATOM 1512 C C . GLY A 1 200 ? -4.552 -4.082 2.401 1.00 96.75 200 GLY A C 1
ATOM 1513 O O . GLY A 1 200 ? -4.157 -5.011 1.694 1.00 96.75 200 GLY A O 1
ATOM 1514 N N . SER A 1 201 ? -4.803 -4.212 3.704 1.00 97.56 201 SER A N 1
ATOM 1515 C CA . SER A 1 201 ? -4.766 -5.468 4.458 1.00 97.56 201 SER A CA 1
ATOM 1516 C C . SER A 1 201 ? -5.944 -5.535 5.429 1.00 97.56 201 SER A C 1
ATOM 1518 O O . SER A 1 201 ? -6.331 -4.514 5.994 1.00 97.56 201 SER A O 1
ATOM 1520 N N . ILE A 1 202 ? -6.518 -6.728 5.616 1.00 98.00 202 ILE A N 1
ATOM 1521 C CA . ILE A 1 202 ? -7.705 -6.939 6.455 1.00 98.00 202 ILE A CA 1
ATOM 1522 C C . ILE A 1 202 ? -7.373 -7.889 7.603 1.00 98.00 202 ILE A C 1
ATOM 1524 O O . ILE A 1 202 ? -6.844 -8.981 7.390 1.00 98.00 202 ILE A O 1
ATOM 1528 N N . PHE A 1 203 ? -7.747 -7.481 8.808 1.00 97.69 203 PHE A N 1
ATOM 1529 C CA . PHE A 1 203 ? -7.503 -8.167 10.065 1.00 97.69 203 PHE A CA 1
ATOM 1530 C C . PHE A 1 203 ? -8.842 -8.525 10.705 1.00 97.69 203 PHE A C 1
ATOM 1532 O O . PHE A 1 203 ? -9.710 -7.670 10.855 1.00 97.69 203 PHE A O 1
ATOM 1539 N N . ILE A 1 204 ? -9.055 -9.805 11.019 1.00 96.62 204 ILE A N 1
ATOM 1540 C CA . ILE A 1 204 ? -10.377 -10.311 11.409 1.00 96.62 204 ILE A CA 1
ATOM 1541 C C . ILE A 1 204 ? -10.357 -10.849 12.834 1.00 96.62 204 ILE A C 1
ATOM 1543 O O . ILE A 1 204 ? -9.579 -11.748 13.167 1.00 96.62 204 ILE A O 1
ATOM 1547 N N . GLY A 1 205 ? -11.303 -10.349 13.626 1.00 93.31 205 GLY A N 1
ATOM 1548 C CA . GLY A 1 205 ? -11.587 -10.792 14.979 1.00 93.31 205 GLY A CA 1
ATOM 1549 C C . GLY A 1 205 ? -10.604 -10.253 16.013 1.00 93.31 205 GL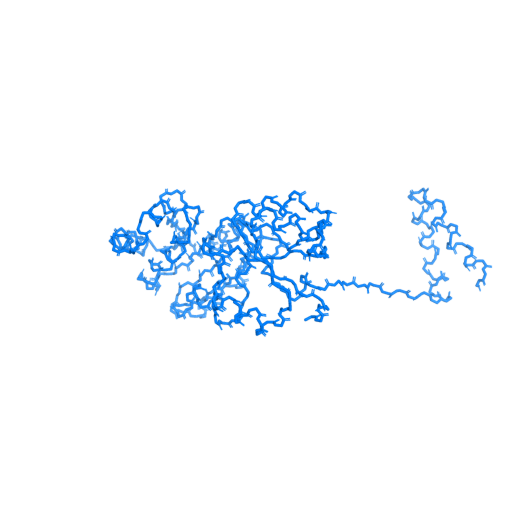Y A C 1
ATOM 1550 O O . GLY A 1 205 ? -9.494 -9.827 15.712 1.00 93.31 205 GLY A O 1
ATOM 1551 N N . ASN A 1 206 ? -11.020 -10.343 17.273 1.00 90.06 206 ASN A N 1
ATOM 1552 C CA . ASN A 1 206 ? -10.327 -9.753 18.422 1.00 90.06 206 ASN A CA 1
ATOM 1553 C C . ASN A 1 206 ? -8.890 -10.266 18.668 1.00 90.06 206 ASN A C 1
ATOM 1555 O O . ASN A 1 206 ? -8.160 -9.690 19.464 1.00 90.06 206 ASN A O 1
ATOM 1559 N N . GLY A 1 207 ? -8.488 -11.376 18.043 1.00 90.81 207 GLY A N 1
ATOM 1560 C CA . GLY A 1 207 ? -7.161 -11.979 18.212 1.00 90.81 207 GLY A CA 1
ATOM 1561 C C . GLY A 1 207 ? -6.128 -11.564 17.162 1.00 90.81 207 GLY A C 1
ATOM 1562 O O . GLY A 1 207 ? -5.070 -12.192 17.097 1.00 90.81 207 GLY A O 1
ATOM 1563 N N . THR A 1 208 ? -6.434 -10.574 16.320 1.00 95.69 208 THR A N 1
ATOM 1564 C CA . THR A 1 208 ? -5.660 -10.285 15.105 1.00 95.69 208 THR A CA 1
ATOM 1565 C C . THR A 1 208 ? -5.334 -8.788 14.978 1.00 95.69 208 THR A C 1
ATOM 1567 O O . THR A 1 208 ? -5.800 -8.168 14.034 1.00 95.69 208 THR A O 1
ATOM 1570 N N . PRO A 1 209 ? -4.544 -8.182 15.882 1.00 96.50 209 PRO A N 1
ATOM 1571 C CA . PRO A 1 209 ? -4.194 -6.760 15.768 1.00 96.50 209 PRO A CA 1
ATOM 1572 C C . PRO A 1 209 ? -3.284 -6.499 14.556 1.00 96.50 209 PRO A C 1
ATOM 1574 O O . PRO A 1 209 ? -2.496 -7.384 14.184 1.00 96.50 209 PRO A O 1
ATOM 1577 N N . VAL A 1 210 ? -3.303 -5.281 13.992 1.00 97.12 210 VAL A N 1
ATOM 1578 C CA . VAL A 1 210 ? -2.426 -4.881 12.860 1.00 97.12 210 VAL A CA 1
ATOM 1579 C C . VAL A 1 210 ? -0.957 -5.260 13.085 1.00 97.12 210 VAL A C 1
ATOM 1581 O O . VAL A 1 210 ? -0.305 -5.785 12.178 1.00 97.12 210 VAL A O 1
ATOM 1584 N N . ALA A 1 211 ? -0.449 -5.118 14.314 1.00 95.81 211 ALA A N 1
ATOM 1585 C CA . ALA A 1 211 ? 0.936 -5.444 14.668 1.00 95.81 211 ALA A CA 1
ATOM 1586 C C . ALA A 1 211 ? 1.345 -6.889 14.303 1.00 95.81 211 ALA A C 1
ATOM 1588 O O . ALA A 1 211 ? 2.501 -7.162 13.978 1.00 95.81 211 ALA A O 1
ATOM 1589 N N . MET A 1 212 ? 0.410 -7.844 14.313 1.00 96.38 212 MET A N 1
ATOM 1590 C CA . MET A 1 212 ? 0.682 -9.212 13.858 1.00 96.38 212 MET A CA 1
ATOM 1591 C C . MET A 1 212 ? 0.973 -9.260 12.346 1.00 96.38 212 MET A C 1
ATOM 1593 O O . MET A 1 212 ? 1.842 -10.021 11.904 1.00 96.38 212 MET A O 1
ATOM 1597 N N . GLY A 1 213 ? 0.273 -8.441 11.555 1.00 95.81 213 GLY A N 1
ATOM 1598 C CA . GLY A 1 213 ? 0.508 -8.204 10.123 1.00 95.81 213 GLY A CA 1
ATOM 1599 C C . GLY A 1 213 ? 1.851 -7.569 9.829 1.00 95.81 213 GLY A C 1
ATOM 1600 O O . GLY A 1 213 ? 2.552 -8.011 8.918 1.00 95.81 213 GLY A O 1
ATOM 1601 N N . ASP A 1 214 ? 2.225 -6.589 10.644 1.00 94.00 214 ASP A N 1
ATOM 1602 C CA . ASP A 1 214 ? 3.471 -5.845 10.477 1.00 94.00 214 ASP A CA 1
ATOM 1603 C C . ASP A 1 214 ? 4.720 -6.692 10.683 1.00 94.00 214 ASP A C 1
ATOM 1605 O O . ASP A 1 214 ? 5.780 -6.368 10.138 1.00 94.00 214 ASP A O 1
ATOM 1609 N N . TYR A 1 215 ? 4.611 -7.771 11.462 1.00 95.06 215 TYR A N 1
ATOM 1610 C CA . TYR A 1 215 ? 5.786 -8.505 11.914 1.00 95.06 215 TYR A CA 1
ATOM 1611 C C . TYR A 1 215 ? 5.830 -9.980 11.530 1.00 95.06 215 TYR A C 1
ATOM 1613 O O . TYR A 1 215 ? 6.916 -10.450 11.182 1.00 95.06 215 TYR A O 1
ATOM 1621 N N . ILE A 1 216 ? 4.733 -10.746 11.637 1.00 95.62 216 ILE A N 1
ATOM 1622 C CA . ILE A 1 216 ? 4.885 -12.213 11.726 1.00 95.62 216 ILE A CA 1
ATOM 1623 C C . ILE A 1 216 ? 3.852 -13.074 11.000 1.00 95.62 216 ILE A C 1
ATOM 1625 O O . ILE A 1 216 ? 4.157 -14.223 10.686 1.00 95.62 216 ILE A O 1
ATOM 1629 N N . THR A 1 217 ? 2.657 -12.572 10.690 1.00 96.44 217 THR A N 1
ATOM 1630 C CA . THR A 1 217 ? 1.620 -13.398 10.027 1.00 96.44 217 THR A CA 1
ATOM 1631 C C . THR A 1 217 ? 1.989 -13.793 8.595 1.00 96.44 217 THR A C 1
ATOM 1633 O O . THR A 1 217 ? 1.491 -14.796 8.088 1.00 96.44 217 THR A O 1
ATOM 1636 N N . GLY A 1 218 ? 2.891 -13.040 7.957 1.00 95.12 218 GLY A N 1
ATOM 1637 C CA . GLY A 1 218 ? 3.421 -13.318 6.620 1.00 95.12 218 GLY A CA 1
ATOM 1638 C C . GLY A 1 218 ? 2.824 -12.458 5.503 1.00 95.12 218 GLY A C 1
ATOM 1639 O O . GLY A 1 218 ? 3.268 -12.571 4.358 1.00 95.12 218 GLY A O 1
ATOM 1640 N N . THR A 1 219 ? 1.859 -11.586 5.809 1.00 96.75 219 THR A N 1
ATOM 1641 C CA . THR A 1 219 ? 1.414 -10.523 4.895 1.00 96.75 219 THR A CA 1
ATOM 1642 C C . THR A 1 219 ? 2.514 -9.481 4.681 1.00 96.75 219 THR A C 1
ATOM 1644 O O . THR A 1 219 ? 3.500 -9.432 5.414 1.00 96.75 219 THR A O 1
ATOM 1647 N N . ASN A 1 220 ? 2.370 -8.639 3.655 1.00 96.06 220 ASN A N 1
ATOM 1648 C CA . ASN A 1 220 ? 3.311 -7.550 3.409 1.00 96.06 220 ASN A CA 1
ATOM 1649 C C . ASN A 1 220 ? 2.745 -6.229 3.939 1.00 96.06 220 ASN A C 1
ATOM 1651 O O . ASN A 1 220 ? 1.711 -5.782 3.457 1.00 96.06 220 ASN A O 1
ATOM 1655 N N . HIS A 1 221 ? 3.452 -5.591 4.870 1.00 95.19 221 HIS A N 1
ATOM 1656 C CA . HIS A 1 221 ? 3.042 -4.313 5.464 1.00 95.19 221 HIS A CA 1
ATOM 1657 C C . HIS A 1 221 ? 3.415 -3.071 4.638 1.00 95.19 221 HIS A C 1
ATOM 1659 O O . HIS A 1 221 ? 3.238 -1.942 5.070 1.00 95.19 221 HIS A O 1
ATOM 1665 N N . THR A 1 222 ? 3.980 -3.240 3.438 1.00 95.00 222 THR A N 1
ATOM 1666 C CA . THR A 1 222 ? 4.095 -2.123 2.495 1.00 95.00 222 THR A CA 1
ATOM 1667 C C . THR A 1 222 ? 2.767 -2.022 1.761 1.00 95.00 222 THR A C 1
ATOM 1669 O O . THR A 1 222 ? 2.527 -2.761 0.799 1.00 95.00 222 THR A O 1
ATOM 1672 N N . LEU A 1 223 ? 1.901 -1.131 2.241 1.00 95.38 223 LEU A N 1
ATOM 1673 C CA . LEU A 1 223 ? 0.492 -1.052 1.866 1.00 95.38 223 LEU A CA 1
ATOM 1674 C C . LEU A 1 223 ? 0.125 0.316 1.274 1.00 95.38 223 LEU A C 1
ATOM 1676 O O . LEU A 1 223 ? 0.759 1.323 1.591 1.00 95.38 223 LEU A O 1
ATOM 1680 N N . PRO A 1 224 ? -0.856 0.368 0.356 1.00 94.19 224 PRO A N 1
ATOM 1681 C CA . PRO A 1 224 ? -1.323 1.626 -0.208 1.00 94.19 224 PRO A CA 1
ATOM 1682 C C . PRO A 1 224 ? -2.054 2.455 0.852 1.00 94.19 224 PRO A C 1
ATOM 1684 O O . PRO A 1 224 ? -2.956 1.952 1.511 1.00 94.19 224 PRO A O 1
ATOM 1687 N N . THR A 1 225 ? -1.719 3.741 0.950 1.00 93.25 225 THR A N 1
ATOM 1688 C CA . THR A 1 225 ? -2.394 4.698 1.845 1.00 93.25 225 THR A CA 1
ATOM 1689 C C . THR A 1 225 ? -3.063 5.818 1.042 1.00 93.25 225 THR A C 1
ATOM 1691 O O . THR A 1 225 ? -2.911 5.878 -0.185 1.00 93.25 225 THR A O 1
ATOM 1694 N N . GLY A 1 226 ? -3.833 6.690 1.686 1.00 91.56 226 GLY A N 1
ATOM 1695 C CA . GLY A 1 226 ? -4.518 7.829 1.076 1.00 91.56 226 GLY A CA 1
ATOM 1696 C C . GLY A 1 226 ? -5.578 7.416 0.056 1.00 91.56 226 GLY A C 1
ATOM 1697 O O . GLY A 1 226 ? -5.627 7.982 -1.035 1.00 91.56 226 GLY A O 1
ATOM 1698 N N . GLY A 1 227 ? -6.346 6.364 0.356 1.00 94.62 227 GLY A N 1
ATOM 1699 C CA . GLY A 1 227 ? -7.389 5.818 -0.522 1.00 94.62 227 GLY A CA 1
ATOM 1700 C C . GLY A 1 227 ? -6.875 5.010 -1.724 1.00 94.62 227 GLY A C 1
ATOM 1701 O O . GLY A 1 227 ? -7.660 4.528 -2.546 1.00 94.62 227 GLY A O 1
ATOM 1702 N N . ASN A 1 228 ? -5.558 4.807 -1.855 1.00 94.75 228 ASN A N 1
ATOM 1703 C CA . ASN A 1 228 ? -4.989 4.047 -2.975 1.00 94.75 228 ASN A CA 1
ATOM 1704 C C . ASN A 1 228 ? -5.354 2.549 -2.950 1.00 94.75 228 ASN A C 1
ATOM 1706 O O . ASN A 1 228 ? -5.164 1.867 -3.962 1.00 94.75 228 ASN A O 1
ATOM 1710 N N . ALA A 1 229 ? -5.919 2.040 -1.847 1.00 96.75 229 ALA A N 1
ATOM 1711 C CA . ALA A 1 229 ? -6.447 0.678 -1.774 1.00 96.75 229 ALA A CA 1
ATOM 1712 C C . ALA A 1 229 ? -7.625 0.427 -2.741 1.00 96.75 229 ALA A C 1
ATOM 1714 O O . ALA A 1 229 ? -7.939 -0.720 -3.039 1.00 96.75 229 ALA A O 1
ATOM 1715 N N . THR A 1 230 ? -8.230 1.481 -3.305 1.00 96.81 230 THR A N 1
ATOM 1716 C CA . THR A 1 230 ? -9.231 1.386 -4.389 1.00 96.81 230 THR A CA 1
ATOM 1717 C C . THR A 1 230 ? -8.683 0.817 -5.699 1.00 96.81 230 THR A C 1
ATOM 1719 O O . THR A 1 230 ? -9.447 0.344 -6.540 1.00 96.81 230 THR A O 1
ATOM 1722 N N . THR A 1 231 ? -7.367 0.896 -5.921 1.00 94.94 231 THR A N 1
ATOM 1723 C CA . THR A 1 231 ? -6.751 0.529 -7.209 1.00 94.94 231 THR A CA 1
ATOM 1724 C C . THR A 1 231 ? -5.613 -0.473 -7.087 1.00 94.94 231 THR A C 1
ATOM 1726 O O . THR A 1 231 ? -5.181 -1.025 -8.102 1.00 94.94 231 THR A O 1
ATOM 1729 N N . ARG A 1 232 ? -5.116 -0.741 -5.873 1.00 93.88 232 ARG A N 1
ATOM 1730 C CA . ARG A 1 232 ? -4.081 -1.753 -5.649 1.00 93.88 232 ARG A CA 1
ATOM 1731 C C . ARG A 1 232 ? -4.136 -2.364 -4.255 1.00 93.88 232 ARG A C 1
ATOM 1733 O O . ARG A 1 232 ? -4.657 -1.759 -3.332 1.00 93.88 232 ARG A O 1
ATOM 1740 N N . GLY A 1 233 ? -3.488 -3.516 -4.107 1.00 92.75 233 GLY A N 1
ATOM 1741 C CA . GLY A 1 233 ? -3.164 -4.111 -2.810 1.00 92.75 233 GLY A CA 1
ATOM 1742 C C . GLY A 1 233 ? -1.719 -3.849 -2.375 1.00 92.75 233 GLY A C 1
ATOM 1743 O O . GLY A 1 233 ? -1.002 -3.024 -2.965 1.00 92.75 233 GLY A O 1
ATOM 1744 N N . SER A 1 234 ? -1.296 -4.601 -1.357 1.00 95.25 234 SER A N 1
ATOM 1745 C CA . SER A 1 234 ? 0.061 -4.588 -0.806 1.00 95.25 234 SER A CA 1
ATOM 1746 C C . SER A 1 234 ? 1.148 -4.801 -1.862 1.00 95.25 234 SER A C 1
ATOM 1748 O O . SER A 1 234 ? 0.913 -5.324 -2.957 1.00 95.25 234 SER A O 1
ATOM 1750 N N . LEU A 1 235 ? 2.387 -4.462 -1.505 1.00 96.12 235 LEU A N 1
ATOM 1751 C CA . LEU A 1 235 ? 3.551 -4.942 -2.239 1.00 96.12 235 LEU A CA 1
ATOM 1752 C C . LEU A 1 235 ? 3.518 -6.477 -2.295 1.00 96.12 235 LEU A C 1
ATOM 1754 O O . LEU A 1 235 ? 3.276 -7.155 -1.295 1.00 96.12 235 LEU A O 1
ATOM 1758 N N . SER A 1 236 ? 3.756 -7.031 -3.476 1.00 95.56 236 SER A N 1
ATOM 1759 C CA . SER A 1 236 ? 3.617 -8.457 -3.752 1.00 95.56 236 SER A CA 1
ATOM 1760 C C . SER A 1 236 ? 4.733 -8.959 -4.662 1.00 95.56 236 SER A C 1
ATOM 1762 O O . SER A 1 236 ? 5.541 -8.201 -5.197 1.00 95.56 236 SER A O 1
ATOM 1764 N N . VAL A 1 237 ? 4.759 -10.270 -4.900 1.00 95.56 237 VAL A N 1
ATOM 1765 C CA . VAL A 1 237 ? 5.647 -10.866 -5.907 1.00 95.56 237 VAL A CA 1
ATOM 1766 C C . VAL A 1 237 ? 5.412 -10.288 -7.306 1.00 95.56 237 VAL A C 1
ATOM 1768 O O . VAL A 1 237 ? 6.356 -10.208 -8.093 1.00 95.56 237 VAL A O 1
ATOM 1771 N N . PHE A 1 238 ? 4.190 -9.842 -7.610 1.00 95.00 238 PHE A N 1
ATOM 1772 C CA . PHE A 1 238 ? 3.845 -9.298 -8.919 1.00 95.00 238 PHE A CA 1
ATOM 1773 C C . PHE A 1 238 ? 4.530 -7.957 -9.194 1.00 95.00 238 PHE A C 1
ATOM 1775 O O . PHE A 1 238 ? 4.850 -7.666 -10.343 1.00 95.00 238 PHE A O 1
ATOM 1782 N N . ASP A 1 239 ? 4.875 -7.194 -8.153 1.00 95.69 239 ASP A N 1
ATOM 1783 C CA . ASP A 1 239 ? 5.599 -5.927 -8.296 1.00 95.69 239 ASP A CA 1
ATOM 1784 C C . ASP A 1 239 ? 7.028 -6.095 -8.829 1.00 95.69 239 ASP A C 1
ATOM 1786 O O . ASP A 1 239 ? 7.628 -5.128 -9.304 1.00 95.69 239 ASP A O 1
ATOM 1790 N N . TYR A 1 240 ? 7.573 -7.312 -8.773 1.00 95.75 240 TYR A N 1
ATOM 1791 C CA . TYR A 1 240 ? 8.937 -7.629 -9.191 1.00 95.75 240 TYR A CA 1
ATOM 1792 C C . TYR A 1 240 ? 9.015 -8.422 -10.497 1.00 95.75 240 TYR A C 1
ATOM 1794 O O . TYR A 1 240 ? 10.116 -8.785 -10.922 1.00 95.75 240 TYR A O 1
ATOM 1802 N N . ILE A 1 241 ? 7.880 -8.724 -11.129 1.00 95.12 241 ILE A N 1
ATOM 1803 C CA . ILE A 1 241 ? 7.845 -9.441 -12.405 1.00 95.12 241 ILE A CA 1
ATOM 1804 C C . ILE A 1 241 ? 7.277 -8.553 -13.508 1.00 95.12 241 ILE A C 1
ATOM 1806 O O . ILE A 1 241 ? 6.670 -7.516 -13.268 1.00 95.12 241 ILE A O 1
ATOM 1810 N N . LYS A 1 242 ? 7.491 -8.985 -14.747 1.00 94.06 242 LYS A N 1
ATOM 1811 C CA . LYS A 1 242 ? 6.858 -8.415 -15.933 1.00 94.06 242 LYS A CA 1
ATOM 1812 C C . LYS A 1 242 ? 6.218 -9.541 -16.729 1.00 94.06 242 LYS A C 1
ATOM 1814 O O . LYS A 1 242 ? 6.803 -10.620 -16.835 1.00 94.06 242 LYS A O 1
ATOM 1819 N N . ILE A 1 243 ? 5.051 -9.273 -17.294 1.00 95.19 243 ILE A N 1
ATOM 1820 C CA . ILE A 1 243 ? 4.364 -10.189 -18.202 1.00 95.19 243 ILE A CA 1
ATOM 1821 C C . ILE A 1 243 ? 4.832 -9.859 -19.622 1.00 95.19 243 ILE A C 1
ATOM 1823 O O . ILE A 1 243 ? 4.932 -8.688 -19.987 1.00 95.19 243 ILE A O 1
ATOM 1827 N N . ILE A 1 244 ? 5.206 -10.881 -20.391 1.00 97.00 244 ILE A N 1
ATOM 1828 C CA . ILE A 1 244 ? 5.604 -10.744 -21.795 1.00 97.00 244 ILE A CA 1
ATOM 1829 C C . ILE A 1 244 ? 4.688 -11.647 -22.611 1.00 97.00 244 ILE A C 1
ATOM 1831 O O . ILE A 1 244 ? 4.785 -12.869 -22.501 1.00 97.00 244 ILE A O 1
ATOM 1835 N N . ASP A 1 245 ? 3.840 -11.043 -23.439 1.00 97.69 245 ASP A N 1
ATOM 1836 C CA . ASP A 1 245 ? 2.992 -11.778 -24.372 1.00 97.69 245 ASP A CA 1
ATOM 1837 C C . ASP A 1 245 ? 3.807 -12.225 -25.589 1.00 97.69 245 ASP A C 1
ATOM 1839 O O . ASP A 1 245 ? 4.569 -11.452 -26.176 1.00 97.69 245 ASP A O 1
ATOM 1843 N N . VAL A 1 246 ? 3.647 -13.488 -25.979 1.00 97.75 246 VAL A N 1
ATOM 1844 C CA . VAL A 1 246 ? 4.295 -14.067 -27.159 1.00 97.75 246 VAL A CA 1
ATOM 1845 C C . VAL A 1 246 ? 3.212 -14.563 -28.098 1.00 97.75 246 VAL A C 1
ATOM 1847 O O . VAL A 1 246 ? 2.372 -15.374 -27.718 1.00 97.75 246 VAL A O 1
ATOM 1850 N N . GLN A 1 247 ? 3.239 -14.072 -29.334 1.00 96.94 247 GLN A N 1
ATOM 1851 C CA . GLN A 1 247 ? 2.229 -14.372 -30.339 1.00 96.94 247 GLN A CA 1
ATOM 1852 C C . GLN A 1 247 ? 2.883 -15.007 -31.561 1.00 96.94 247 GLN A C 1
ATOM 1854 O O . GLN A 1 247 ? 3.884 -14.510 -32.079 1.00 96.94 247 GLN A O 1
ATOM 1859 N N . ILE A 1 248 ? 2.294 -16.105 -32.029 1.00 96.75 248 ILE A N 1
ATOM 1860 C CA . ILE A 1 248 ? 2.677 -16.774 -33.269 1.00 96.75 248 ILE A CA 1
ATOM 1861 C C . ILE A 1 248 ? 1.415 -16.905 -34.109 1.00 96.75 248 ILE A C 1
ATOM 1863 O O . ILE A 1 248 ? 0.440 -17.519 -33.683 1.00 96.75 248 ILE A O 1
ATOM 1867 N N . VAL A 1 249 ? 1.446 -16.326 -35.307 1.00 95.75 249 VAL A N 1
ATOM 1868 C CA . VAL A 1 249 ? 0.371 -16.443 -36.293 1.00 95.75 249 VAL A CA 1
ATOM 1869 C C . VAL A 1 249 ? 0.904 -17.272 -37.450 1.00 95.75 249 VAL A C 1
ATOM 1871 O O . VAL A 1 249 ? 1.873 -16.882 -38.104 1.00 95.75 249 VAL A O 1
ATOM 1874 N N . ASN A 1 250 ? 0.301 -18.437 -37.668 1.00 95.31 250 ASN A N 1
ATOM 1875 C CA . ASN A 1 250 ? 0.617 -19.292 -38.806 1.00 95.31 250 ASN A CA 1
ATOM 1876 C C . ASN A 1 250 ? -0.116 -18.808 -40.074 1.00 95.31 250 ASN A C 1
ATOM 1878 O O . ASN A 1 250 ? -0.866 -17.832 -40.060 1.00 95.31 250 ASN A O 1
ATOM 1882 N N . GLU A 1 251 ? 0.112 -19.503 -41.185 1.00 96.00 251 GLU A N 1
ATOM 1883 C CA . GLU A 1 251 ? -0.471 -19.174 -42.487 1.00 96.00 251 GLU A CA 1
ATOM 1884 C C . GLU A 1 251 ? -2.012 -19.151 -42.495 1.00 96.00 251 GLU A C 1
ATOM 1886 O O . GLU A 1 251 ? -2.625 -18.215 -43.006 1.00 96.00 251 GLU A O 1
ATOM 1891 N N . GLU A 1 252 ? -2.658 -20.147 -41.895 1.00 97.00 252 GLU A N 1
ATOM 1892 C CA . GLU A 1 252 ? -4.120 -20.183 -41.788 1.00 97.00 252 GLU A CA 1
ATOM 1893 C C . GLU A 1 252 ? -4.651 -19.035 -40.914 1.00 97.00 252 GLU A C 1
ATOM 1895 O O . GLU A 1 252 ? -5.637 -18.376 -41.257 1.00 97.00 252 GLU A O 1
ATOM 1900 N N . GLY A 1 253 ? -3.952 -18.741 -39.816 1.00 97.06 253 GLY A N 1
ATOM 1901 C CA . GLY A 1 253 ? -4.285 -17.655 -38.906 1.00 97.06 253 GLY A CA 1
ATOM 1902 C C . GLY A 1 253 ? -4.230 -16.293 -39.589 1.00 97.06 253 GLY A C 1
ATOM 1903 O O . GLY A 1 253 ? -5.154 -15.498 -39.429 1.00 97.06 253 GLY A O 1
ATOM 1904 N N . ILE A 1 254 ? -3.202 -16.024 -40.404 1.00 96.94 254 ILE A N 1
ATOM 1905 C CA . ILE A 1 254 ? -3.125 -14.753 -41.135 1.00 96.94 254 ILE A CA 1
ATOM 1906 C C . ILE A 1 254 ? -4.163 -14.674 -42.255 1.00 96.94 254 ILE A C 1
ATOM 1908 O O . ILE A 1 254 ? -4.755 -13.611 -42.424 1.00 96.94 254 ILE A O 1
ATOM 1912 N N . LYS A 1 255 ? -4.457 -15.778 -42.958 1.00 97.38 255 LYS A N 1
ATOM 1913 C CA . LYS A 1 255 ? -5.542 -15.844 -43.956 1.00 97.38 255 LYS A CA 1
ATOM 1914 C C . LYS A 1 255 ? -6.909 -15.540 -43.337 1.00 97.38 255 LYS A C 1
ATOM 1916 O O . LYS A 1 255 ? -7.703 -14.824 -43.941 1.00 97.38 255 LYS A O 1
ATOM 1921 N N . THR A 1 256 ? -7.146 -16.022 -42.119 1.00 97.75 256 THR A N 1
ATOM 1922 C CA . THR A 1 256 ? -8.411 -15.839 -41.394 1.00 97.75 256 THR A CA 1
ATOM 1923 C C . THR A 1 256 ? -8.531 -14.447 -40.767 1.00 97.75 256 THR A C 1
ATOM 1925 O O . THR A 1 256 ? -9.527 -13.758 -40.965 1.00 97.75 256 THR A O 1
ATOM 1928 N N . LEU A 1 257 ? -7.520 -14.001 -40.016 1.00 97.88 257 LEU A N 1
ATOM 1929 C CA . LEU A 1 257 ? -7.582 -12.762 -39.225 1.00 97.88 257 LEU A CA 1
ATOM 1930 C C . LEU A 1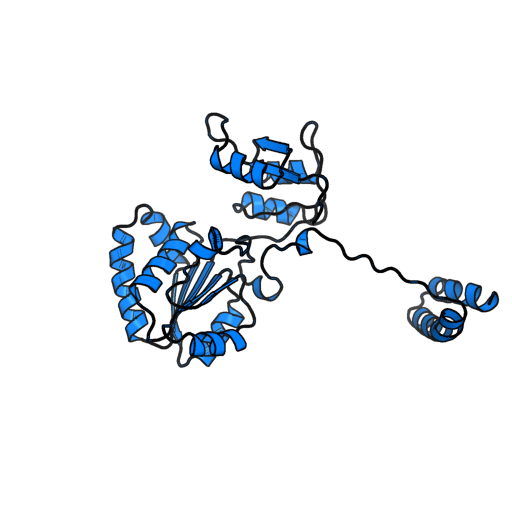 257 ? -7.130 -11.519 -40.003 1.00 97.88 257 LEU A C 1
ATOM 1932 O O . LEU A 1 257 ? -7.563 -10.403 -39.711 1.00 97.88 257 LEU A O 1
ATOM 1936 N N . GLY A 1 258 ? -6.255 -11.698 -40.993 1.00 97.88 258 GLY A N 1
ATOM 1937 C CA . GLY A 1 258 ? -5.617 -10.618 -41.741 1.00 97.88 258 GLY A CA 1
ATOM 1938 C C . GLY A 1 258 ? -6.597 -9.644 -42.401 1.00 97.88 258 GLY A C 1
ATOM 1939 O O . GLY A 1 258 ? -6.421 -8.437 -42.221 1.00 97.88 258 GLY A O 1
ATOM 1940 N N . PRO A 1 259 ? -7.649 -10.105 -43.111 1.00 98.19 259 PRO A N 1
ATOM 1941 C CA . PRO A 1 259 ? -8.637 -9.211 -43.716 1.00 98.19 259 PRO A CA 1
ATOM 1942 C C . PRO A 1 259 ? -9.327 -8.292 -42.698 1.00 98.19 259 PRO A C 1
ATOM 1944 O O . PRO A 1 259 ? -9.497 -7.103 -42.963 1.00 98.19 259 PRO A O 1
ATOM 1947 N N . HIS A 1 260 ? -9.658 -8.806 -41.508 1.00 98.44 260 HIS A N 1
ATOM 1948 C CA . HIS A 1 260 ? -10.266 -8.012 -40.436 1.00 98.44 260 HIS A CA 1
ATOM 1949 C C . HIS A 1 260 ? -9.301 -6.949 -39.903 1.00 98.44 260 HIS A C 1
ATOM 1951 O O . HIS A 1 260 ? -9.669 -5.779 -39.793 1.00 98.44 260 HIS A O 1
ATOM 1957 N N . ALA A 1 261 ? -8.049 -7.332 -39.641 1.00 98.25 261 ALA A N 1
ATOM 1958 C CA . ALA A 1 261 ? -7.017 -6.408 -39.180 1.00 98.25 261 ALA A CA 1
ATOM 1959 C C . ALA A 1 261 ? -6.705 -5.311 -40.218 1.00 98.25 261 ALA A C 1
ATOM 1961 O O . ALA A 1 261 ? -6.503 -4.157 -39.849 1.00 98.25 261 ALA A O 1
ATOM 1962 N N . ILE A 1 262 ? -6.741 -5.633 -41.518 1.00 98.69 262 ILE A N 1
ATOM 1963 C CA . ILE A 1 262 ? -6.611 -4.648 -42.606 1.00 98.69 262 ILE A CA 1
ATOM 1964 C C . ILE A 1 262 ? -7.764 -3.640 -42.583 1.00 98.69 262 ILE A C 1
ATOM 1966 O O . ILE A 1 262 ? -7.518 -2.443 -42.723 1.00 98.69 262 ILE A O 1
ATOM 1970 N N . THR A 1 263 ? -9.010 -4.095 -42.414 1.00 98.69 263 THR A N 1
ATOM 1971 C CA . THR A 1 263 ? -10.175 -3.198 -42.337 1.00 98.69 263 THR A CA 1
ATOM 1972 C C . THR A 1 263 ? -10.040 -2.217 -41.176 1.00 98.69 263 THR A C 1
ATOM 1974 O O . THR A 1 263 ? -10.231 -1.018 -41.378 1.00 98.69 263 THR A O 1
ATOM 1977 N N . ILE A 1 264 ? -9.644 -2.702 -39.995 1.00 98.75 264 ILE A N 1
ATOM 1978 C CA . ILE A 1 264 ? -9.416 -1.856 -38.815 1.00 98.75 264 ILE A CA 1
ATOM 1979 C C . ILE A 1 264 ? -8.297 -0.846 -39.101 1.00 98.75 264 ILE A C 1
ATOM 1981 O O . ILE A 1 264 ? -8.525 0.357 -38.998 1.00 98.75 264 ILE A O 1
ATOM 1985 N N . ALA A 1 265 ? -7.137 -1.308 -39.578 1.00 98.62 265 ALA A N 1
ATOM 1986 C CA . ALA A 1 265 ? -5.998 -0.441 -39.883 1.00 98.62 265 ALA A CA 1
ATOM 1987 C C . ALA A 1 265 ? -6.333 0.651 -40.916 1.00 98.62 265 ALA A C 1
ATOM 1989 O O . ALA A 1 265 ? -5.897 1.791 -40.776 1.00 98.62 265 ALA A O 1
ATOM 1990 N N . ASN A 1 266 ? -7.135 0.335 -41.939 1.00 98.44 266 ASN A N 1
ATOM 1991 C CA . ASN A 1 266 ? -7.593 1.333 -42.907 1.00 98.44 266 ASN A CA 1
ATOM 1992 C C . ASN A 1 266 ? -8.558 2.348 -42.274 1.00 98.44 266 ASN A C 1
ATOM 1994 O O . ASN A 1 266 ? -8.464 3.532 -42.587 1.00 98.44 266 ASN A O 1
ATOM 1998 N N . SER A 1 267 ? -9.463 1.906 -41.391 1.00 98.56 267 SER A N 1
ATOM 1999 C CA . SER A 1 267 ? -10.396 2.801 -40.688 1.00 98.56 267 SER A CA 1
ATOM 2000 C C . SER A 1 267 ? -9.682 3.781 -39.751 1.00 98.56 267 SER A C 1
ATOM 2002 O O . SER A 1 267 ? -10.113 4.922 -39.613 1.00 98.56 267 SER A O 1
ATOM 2004 N N . GLU A 1 268 ? -8.543 3.370 -39.189 1.00 98.38 268 GLU A N 1
ATOM 2005 C CA . GLU A 1 268 ? -7.660 4.212 -38.374 1.00 98.38 268 GLU A CA 1
ATOM 2006 C C . GLU A 1 268 ? -6.707 5.081 -39.219 1.00 98.38 268 GLU A C 1
ATOM 2008 O O . GLU A 1 268 ? -5.938 5.873 -38.677 1.00 98.38 268 GLU A O 1
ATOM 2013 N N . GLY A 1 269 ? -6.717 4.942 -40.552 1.00 98.00 269 GLY A N 1
ATOM 2014 C CA . GLY A 1 269 ? -5.806 5.660 -41.451 1.00 98.00 269 GLY A CA 1
ATOM 2015 C C . GLY A 1 269 ? -4.350 5.170 -41.407 1.00 98.00 269 GLY A C 1
ATOM 2016 O O . GLY A 1 269 ? -3.451 5.843 -41.915 1.00 98.00 269 GLY A O 1
ATOM 2017 N N . LEU A 1 270 ? -4.086 3.993 -40.833 1.00 98.44 270 LEU A N 1
ATOM 2018 C CA . LEU A 1 270 ? -2.749 3.423 -40.658 1.00 98.44 270 LEU A CA 1
ATOM 2019 C C . LEU A 1 270 ? -2.325 2.580 -41.870 1.00 98.44 270 LEU A C 1
ATOM 2021 O O . LEU A 1 270 ? -2.232 1.352 -41.807 1.00 98.44 270 LEU A O 1
ATOM 2025 N N . TYR A 1 271 ? -1.999 3.250 -42.979 1.00 98.12 271 TYR A N 1
ATOM 2026 C CA . TYR A 1 271 ? -1.664 2.608 -44.261 1.00 98.12 271 TYR A CA 1
ATOM 2027 C C . TYR A 1 271 ? -0.643 1.460 -44.139 1.00 98.12 271 TYR A C 1
ATOM 2029 O O . TYR A 1 271 ? -0.914 0.327 -44.533 1.00 98.12 271 TYR A O 1
ATOM 2037 N N . ASN A 1 272 ? 0.519 1.710 -43.525 1.00 98.50 272 ASN A N 1
ATOM 2038 C CA . ASN A 1 272 ? 1.573 0.694 -43.431 1.00 98.50 272 ASN A CA 1
ATOM 2039 C C . ASN A 1 272 ? 1.223 -0.476 -42.494 1.00 98.50 272 ASN A C 1
ATOM 2041 O O . ASN A 1 272 ? 1.786 -1.558 -42.662 1.00 98.50 272 ASN A O 1
ATOM 2045 N N . HIS A 1 273 ? 0.294 -0.305 -41.544 1.00 98.38 273 HIS A N 1
ATOM 2046 C CA . HIS A 1 273 ? -0.192 -1.433 -40.740 1.00 98.38 273 HIS A CA 1
ATOM 2047 C C . HIS A 1 273 ? -0.953 -2.416 -41.637 1.00 98.38 273 HIS A C 1
ATOM 2049 O O . HIS A 1 273 ? -0.623 -3.603 -41.657 1.00 98.38 273 HIS A O 1
ATOM 2055 N N . ALA A 1 274 ? -1.876 -1.912 -42.463 1.00 98.50 274 ALA A N 1
ATOM 2056 C CA . ALA A 1 274 ? -2.602 -2.716 -43.442 1.00 98.50 274 ALA A CA 1
ATOM 2057 C C . ALA A 1 274 ? -1.663 -3.364 -44.476 1.00 98.50 274 ALA A C 1
ATOM 2059 O O . ALA A 1 274 ? -1.744 -4.571 -44.713 1.00 98.50 274 ALA A O 1
ATOM 2060 N N . GLU A 1 275 ? -0.737 -2.598 -45.062 1.00 98.38 275 GLU A N 1
ATOM 2061 C CA . GLU A 1 275 ? 0.198 -3.128 -46.067 1.00 98.38 275 GLU A CA 1
ATOM 2062 C C . GLU A 1 275 ? 1.101 -4.236 -45.510 1.00 98.38 275 GLU A C 1
ATOM 2064 O O . GLU A 1 275 ? 1.365 -5.226 -46.196 1.00 98.38 275 GLU A O 1
ATOM 2069 N N . SER A 1 276 ? 1.516 -4.135 -44.241 1.00 97.94 276 SER A N 1
ATOM 2070 C CA . SER A 1 276 ? 2.328 -5.173 -43.595 1.00 97.94 276 SER A CA 1
ATOM 2071 C C . SER A 1 276 ? 1.620 -6.536 -43.517 1.00 97.94 276 SER A C 1
ATOM 2073 O O . SER A 1 276 ? 2.282 -7.579 -43.542 1.00 97.94 276 SER A O 1
ATOM 2075 N N . ILE A 1 277 ? 0.286 -6.541 -43.464 1.00 97.88 277 ILE A N 1
ATOM 2076 C CA . ILE A 1 277 ? -0.542 -7.751 -43.463 1.00 97.88 277 ILE A CA 1
ATOM 2077 C C . ILE A 1 277 ? -0.774 -8.216 -44.903 1.00 97.88 277 ILE A C 1
ATOM 2079 O O . ILE A 1 277 ? -0.553 -9.388 -45.211 1.00 97.88 277 ILE A O 1
ATOM 2083 N N . LYS A 1 278 ? -1.141 -7.297 -45.808 1.00 97.62 278 LYS A N 1
ATOM 2084 C CA . LYS A 1 278 ? -1.390 -7.601 -47.228 1.00 97.62 278 LYS A CA 1
ATOM 2085 C C . LYS A 1 278 ? -0.196 -8.270 -47.902 1.00 97.62 278 LYS A C 1
ATOM 2087 O O . LYS A 1 278 ? -0.382 -9.241 -48.624 1.00 97.62 278 LYS A O 1
ATOM 2092 N N . VAL A 1 279 ? 1.028 -7.803 -47.642 1.00 97.44 279 VAL A N 1
ATOM 2093 C CA . VAL A 1 279 ? 2.239 -8.396 -48.238 1.00 97.44 279 VAL A CA 1
ATOM 2094 C C . VAL A 1 279 ? 2.515 -9.822 -47.751 1.00 97.44 279 VAL A C 1
ATOM 2096 O O . VAL A 1 279 ? 3.192 -10.586 -48.434 1.00 97.44 279 VAL A O 1
ATOM 2099 N N . ARG A 1 280 ? 2.029 -10.194 -46.560 1.00 97.00 280 ARG A N 1
ATOM 2100 C CA . ARG A 1 280 ? 2.125 -11.572 -46.062 1.00 97.00 280 ARG A CA 1
ATOM 2101 C C . ARG A 1 280 ? 1.029 -12.433 -46.679 1.00 97.00 280 ARG A C 1
ATOM 2103 O O . ARG A 1 280 ? 1.352 -13.492 -47.204 1.00 97.00 280 ARG A O 1
ATOM 2110 N N . LEU A 1 281 ? -0.210 -11.932 -46.714 1.00 96.12 281 LEU A N 1
ATOM 2111 C CA . LEU A 1 281 ? -1.332 -12.577 -47.407 1.00 96.12 281 LEU A CA 1
ATOM 2112 C C . LEU A 1 281 ? -1.038 -12.836 -48.888 1.00 96.12 281 LEU A C 1
ATOM 2114 O O . LEU A 1 281 ? -1.419 -13.870 -49.404 1.00 96.12 281 LEU A O 1
ATOM 2118 N N . SER A 1 282 ? -0.337 -11.937 -49.583 1.00 92.25 282 SER A N 1
ATOM 2119 C CA . SER A 1 282 ? 0.004 -12.144 -50.999 1.00 92.25 282 SER A CA 1
ATOM 2120 C C . SER A 1 282 ? 1.090 -13.198 -51.236 1.00 92.25 282 SER A C 1
ATOM 2122 O O . SER A 1 282 ? 1.311 -13.601 -52.377 1.00 92.25 282 SER A O 1
ATOM 2124 N N . LYS A 1 283 ? 1.789 -13.626 -50.180 1.00 83.75 283 LYS A N 1
ATOM 2125 C CA . LYS A 1 283 ? 2.864 -14.628 -50.215 1.00 83.75 283 LYS A CA 1
ATOM 2126 C C . LYS A 1 283 ? 2.464 -15.970 -49.598 1.00 83.75 283 LYS A C 1
ATOM 2128 O O . LYS A 1 283 ? 3.311 -16.857 -49.538 1.00 83.75 283 LYS A O 1
ATOM 2133 N N . THR A 1 284 ? 1.230 -16.089 -49.111 1.00 75.62 284 THR A N 1
ATOM 2134 C CA . THR A 1 284 ? 0.662 -17.311 -48.526 1.00 75.62 284 THR A CA 1
ATOM 2135 C C . THR A 1 284 ? -0.549 -17.745 -49.329 1.00 75.62 284 THR A C 1
ATOM 2137 O O . THR A 1 284 ? -0.676 -18.949 -49.625 1.00 75.62 284 THR A O 1
#